Protein AF-A0A7W1P475-F1 (afdb_monomer)

Structure (mmCIF, N/CA/C/O backbone):
data_AF-A0A7W1P475-F1
#
_entry.id   AF-A0A7W1P475-F1
#
loop_
_atom_site.group_PDB
_atom_site.id
_atom_site.type_symbol
_atom_site.label_atom_id
_atom_site.label_alt_id
_atom_site.label_comp_id
_atom_site.label_asym_id
_atom_site.label_entity_id
_atom_site.label_seq_id
_atom_site.pdbx_PDB_ins_code
_atom_site.Cartn_x
_atom_site.Cartn_y
_atom_site.Cartn_z
_atom_site.occupancy
_atom_site.B_iso_or_equiv
_atom_site.auth_seq_id
_atom_site.auth_comp_id
_atom_site.auth_asym_id
_atom_site.auth_atom_id
_atom_site.pdbx_PDB_model_num
ATOM 1 N N . MET A 1 1 ? -19.224 25.176 -19.216 1.00 55.81 1 MET A N 1
ATOM 2 C CA . MET A 1 1 ? -19.158 23.793 -18.692 1.00 55.81 1 MET A CA 1
ATOM 3 C C . MET A 1 1 ? -17.748 23.583 -18.148 1.00 55.81 1 MET A C 1
ATOM 5 O O . MET A 1 1 ? -16.810 23.889 -18.871 1.00 55.81 1 MET A O 1
ATOM 9 N N . ASN A 1 2 ? -17.584 23.214 -16.872 1.00 71.56 2 ASN A N 1
ATOM 10 C CA . ASN A 1 2 ? -16.266 23.142 -16.223 1.00 71.56 2 ASN A CA 1
ATOM 11 C C . ASN A 1 2 ? -15.504 21.880 -16.701 1.00 71.56 2 ASN A C 1
ATOM 13 O O . ASN A 1 2 ? -16.034 20.779 -16.531 1.00 71.56 2 ASN A O 1
ATOM 17 N N . PRO A 1 3 ? -14.292 22.003 -17.281 1.00 65.75 3 PRO A N 1
ATOM 18 C CA . PRO A 1 3 ? -13.515 20.865 -17.786 1.00 65.75 3 PRO A CA 1
ATOM 19 C C . PRO A 1 3 ? -13.221 19.794 -16.728 1.00 65.75 3 PRO A C 1
ATOM 21 O O . PRO A 1 3 ? -13.155 18.611 -17.054 1.00 65.75 3 PRO A O 1
ATOM 24 N N . ILE A 1 4 ? -13.084 20.196 -15.459 1.00 65.62 4 ILE A N 1
ATOM 25 C CA . ILE A 1 4 ? -12.811 19.278 -14.346 1.00 65.62 4 ILE A CA 1
ATOM 26 C C . ILE A 1 4 ? -14.041 18.418 -14.031 1.00 65.62 4 ILE A C 1
ATOM 28 O O . ILE A 1 4 ? -13.898 17.224 -13.783 1.00 65.62 4 ILE A O 1
ATOM 32 N N . GLN A 1 5 ? -15.245 18.986 -14.128 1.00 65.38 5 GLN A N 1
ATOM 33 C CA . GLN A 1 5 ? -16.494 18.258 -13.880 1.00 65.38 5 GLN A CA 1
ATOM 34 C C . GLN A 1 5 ? -16.692 17.125 -14.902 1.00 65.38 5 GLN A C 1
ATOM 36 O O . GLN A 1 5 ? -16.970 15.991 -14.540 1.00 65.38 5 GLN A O 1
ATOM 41 N N . HIS A 1 6 ? -16.442 17.405 -16.185 1.00 67.56 6 HIS A N 1
ATOM 42 C CA . HIS A 1 6 ? -16.584 16.413 -17.258 1.00 67.56 6 HIS A CA 1
ATOM 43 C C . HIS A 1 6 ? -15.578 15.247 -17.142 1.00 67.56 6 HIS A C 1
ATOM 45 O O . HIS A 1 6 ? -15.857 14.138 -17.599 1.00 67.56 6 HIS A O 1
ATOM 51 N N . LEU A 1 7 ? -14.404 15.470 -16.540 1.00 60.03 7 LEU A N 1
ATOM 52 C CA . LEU A 1 7 ? -13.440 14.400 -16.250 1.00 60.03 7 LEU A CA 1
ATOM 53 C C . LEU A 1 7 ? -13.871 13.542 -15.052 1.00 60.03 7 LEU A C 1
ATOM 55 O O . LEU A 1 7 ? -13.680 12.328 -15.089 1.00 60.03 7 LEU A O 1
ATOM 59 N N . GLN A 1 8 ? -14.483 14.148 -14.029 1.00 65.94 8 GLN A N 1
ATOM 60 C CA . GLN A 1 8 ? -15.037 13.429 -12.874 1.00 65.94 8 GLN A CA 1
ATOM 61 C C . GLN A 1 8 ? -16.184 12.491 -13.274 1.00 65.94 8 GLN A C 1
ATOM 63 O O . GLN A 1 8 ? -16.290 11.403 -12.721 1.00 65.94 8 GLN A O 1
ATOM 68 N N . ASP A 1 9 ? -16.984 12.869 -14.274 1.00 69.56 9 ASP A N 1
ATOM 69 C CA . ASP A 1 9 ? -18.103 12.050 -14.756 1.00 69.56 9 ASP A CA 1
ATOM 70 C C . ASP A 1 9 ? -17.660 10.819 -15.570 1.00 69.56 9 ASP A C 1
ATOM 72 O O . ASP A 1 9 ? -18.391 9.832 -15.657 1.00 69.56 9 ASP A O 1
ATOM 76 N N . LYS A 1 10 ? -16.473 10.858 -16.196 1.00 74.38 10 LYS A N 1
ATOM 77 C CA . LYS A 1 10 ? -15.983 9.780 -17.081 1.00 74.38 10 LYS A CA 1
ATOM 78 C C . LYS A 1 10 ? -14.992 8.824 -16.427 1.00 74.38 10 LYS A C 1
ATOM 80 O O . LYS A 1 10 ? -14.777 7.737 -16.965 1.00 74.38 10 LYS A O 1
ATOM 85 N N . LEU A 1 11 ? -14.364 9.217 -15.320 1.00 73.38 11 LEU A N 1
ATOM 86 C CA . LEU A 1 11 ? -13.360 8.407 -14.635 1.00 73.38 11 LEU A CA 1
ATOM 87 C C . LEU A 1 11 ? -13.919 7.832 -13.328 1.00 73.38 11 LEU A C 1
ATOM 89 O O . LEU A 1 11 ? -14.642 8.520 -12.609 1.00 73.38 11 LEU A O 1
ATOM 93 N N . PRO A 1 12 ? -13.587 6.574 -12.991 1.00 75.31 12 PRO A N 1
ATOM 94 C CA . PRO A 1 12 ? -14.045 5.970 -11.749 1.00 75.31 12 PRO A CA 1
ATOM 95 C C . PRO A 1 12 ? -13.473 6.716 -10.538 1.00 75.31 12 PRO A C 1
ATOM 97 O O . PRO A 1 12 ? -12.334 7.187 -10.559 1.00 75.31 12 PRO A O 1
ATOM 100 N N . ALA A 1 13 ? -14.240 6.780 -9.446 1.00 80.75 13 ALA A N 1
ATOM 101 C CA . ALA A 1 13 ? -13.778 7.426 -8.222 1.00 80.75 13 ALA A CA 1
ATOM 102 C C . ALA A 1 13 ? -12.471 6.785 -7.722 1.00 80.75 13 ALA A C 1
ATOM 104 O O . ALA A 1 13 ? -12.356 5.556 -7.642 1.00 80.75 13 ALA A O 1
ATOM 105 N N . THR A 1 14 ? -11.511 7.631 -7.336 1.00 80.75 14 THR A N 1
ATOM 106 C CA . THR A 1 14 ? -10.139 7.275 -6.933 1.00 80.75 14 THR A CA 1
ATOM 107 C C . THR A 1 14 ? -10.069 6.074 -5.991 1.00 80.75 14 THR A C 1
ATOM 109 O O . THR A 1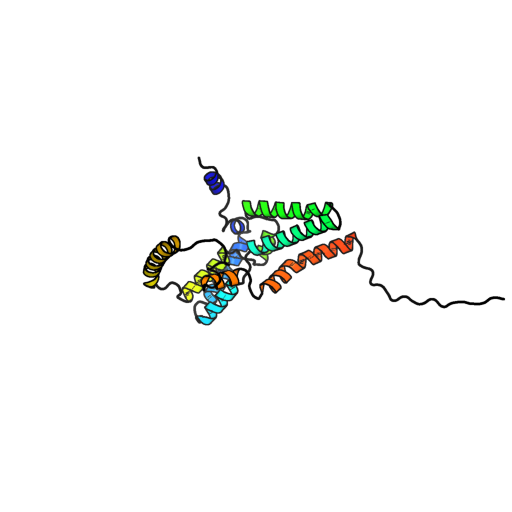 14 ? -9.238 5.193 -6.163 1.00 80.75 14 THR A O 1
ATOM 112 N N . ASN A 1 15 ? -10.964 6.004 -5.010 1.00 84.56 15 ASN A N 1
ATOM 113 C CA . ASN A 1 15 ? -10.971 4.965 -3.981 1.00 84.56 15 ASN A CA 1
ATOM 114 C C . ASN A 1 15 ? -11.716 3.673 -4.374 1.00 84.56 15 ASN A C 1
ATOM 116 O O . ASN A 1 15 ? -11.740 2.740 -3.579 1.00 84.56 15 ASN A O 1
ATOM 120 N N . THR A 1 16 ? -12.335 3.605 -5.558 1.00 86.38 16 THR A N 1
ATOM 121 C CA . THR A 1 16 ? -13.111 2.432 -6.019 1.00 86.38 16 THR A CA 1
ATOM 122 C C . THR A 1 16 ? -12.640 1.864 -7.357 1.00 86.38 16 THR A C 1
ATOM 124 O O . THR A 1 16 ? -12.952 0.717 -7.672 1.00 86.38 16 THR A O 1
ATOM 127 N N . ARG A 1 17 ? -11.847 2.616 -8.131 1.00 87.19 17 ARG A N 1
ATOM 128 C CA . ARG A 1 17 ? -11.350 2.233 -9.466 1.00 87.19 17 ARG A CA 1
ATOM 129 C C . ARG A 1 17 ? -10.711 0.837 -9.535 1.00 87.19 17 ARG A C 1
ATOM 131 O O . ARG A 1 17 ? -10.980 0.083 -10.468 1.00 87.19 17 ARG A O 1
ATOM 138 N N . VAL A 1 18 ? -9.931 0.456 -8.519 1.00 88.62 18 VAL A N 1
ATOM 139 C CA . VAL A 1 18 ? -9.268 -0.858 -8.451 1.00 88.62 18 VAL A CA 1
ATOM 140 C C . VAL A 1 18 ? -10.284 -1.975 -8.253 1.00 88.62 18 VAL A C 1
ATOM 142 O O . VAL A 1 18 ? -10.176 -3.041 -8.856 1.00 88.62 18 VAL A O 1
ATOM 145 N N . GLU A 1 19 ? -11.290 -1.743 -7.418 1.00 89.00 19 GLU A N 1
ATOM 146 C CA . GLU A 1 19 ? -12.328 -2.724 -7.116 1.00 89.00 19 GLU A CA 1
ATOM 147 C C . GLU A 1 19 ? -13.254 -2.912 -8.319 1.00 89.00 19 GLU A C 1
ATOM 149 O O . GLU A 1 19 ? -13.567 -4.047 -8.675 1.00 89.00 19 GLU A O 1
ATOM 154 N N . GLN A 1 20 ? -13.622 -1.818 -8.993 1.00 86.62 20 GLN A N 1
ATOM 155 C CA . GLN A 1 20 ? -14.405 -1.844 -10.233 1.00 86.62 20 GLN A CA 1
ATOM 156 C C . GLN A 1 20 ? -13.663 -2.570 -11.366 1.00 86.62 20 GLN A C 1
ATOM 158 O O . GLN A 1 20 ? -14.289 -3.264 -12.165 1.00 86.62 20 GLN A O 1
ATOM 163 N N . SER A 1 21 ? -12.331 -2.471 -11.385 1.00 83.38 21 SER A N 1
ATOM 164 C CA . SER A 1 21 ? -11.453 -3.141 -12.353 1.00 83.38 21 SER A CA 1
ATOM 165 C C . SER A 1 21 ? -10.980 -4.536 -11.909 1.00 83.38 21 SER A C 1
ATOM 167 O O . SER A 1 21 ? -10.203 -5.186 -12.613 1.00 83.38 21 SER A O 1
ATOM 169 N N . SER A 1 22 ? -11.427 -5.019 -10.745 1.00 86.50 22 SER A N 1
ATOM 170 C CA . SER A 1 22 ? -11.087 -6.341 -10.205 1.00 86.50 22 SER A CA 1
ATOM 171 C C . SER A 1 22 ? -12.197 -7.364 -10.485 1.00 86.50 22 SER A C 1
ATOM 173 O O . SER A 1 22 ? -13.381 -7.027 -10.443 1.00 86.50 22 SER A O 1
ATOM 175 N N . PRO A 1 23 ? -11.867 -8.652 -10.713 1.00 88.31 23 PRO A N 1
ATOM 176 C CA . PRO A 1 23 ? -12.886 -9.688 -10.870 1.00 88.31 23 PRO A CA 1
ATOM 177 C C . PRO A 1 23 ? -13.787 -9.786 -9.630 1.00 88.31 23 PRO A C 1
ATOM 179 O O . PRO A 1 23 ? -13.274 -9.919 -8.518 1.00 88.31 23 PRO A O 1
ATOM 182 N N . ARG A 1 24 ? -15.116 -9.823 -9.821 1.00 90.94 24 ARG A N 1
ATOM 183 C CA . ARG A 1 24 ? -16.109 -9.860 -8.722 1.00 90.94 24 ARG A CA 1
ATOM 184 C C . ARG A 1 24 ? -15.789 -10.911 -7.658 1.00 90.94 24 ARG A C 1
ATOM 186 O O . ARG A 1 24 ? -15.706 -10.575 -6.487 1.00 90.94 24 ARG A O 1
ATOM 193 N N . ARG A 1 25 ? -15.449 -12.136 -8.079 1.00 93.00 25 ARG A N 1
ATOM 194 C CA . ARG A 1 25 ? -15.061 -13.239 -7.178 1.00 93.00 25 ARG A CA 1
ATOM 195 C C . ARG A 1 25 ? -13.931 -12.891 -6.199 1.00 93.00 25 ARG A C 1
ATOM 197 O O . ARG A 1 25 ? -13.909 -13.411 -5.093 1.00 93.00 25 ARG A O 1
ATOM 204 N N . VAL A 1 26 ? -12.981 -12.045 -6.609 1.00 92.56 26 VAL A N 1
ATOM 205 C CA . VAL A 1 26 ? -11.862 -11.618 -5.757 1.00 92.56 26 VAL A CA 1
ATOM 206 C C . VAL A 1 26 ? -12.350 -10.586 -4.746 1.00 92.56 26 VAL A C 1
ATOM 208 O O . VAL A 1 26 ? -12.069 -10.726 -3.561 1.00 92.56 26 VAL A O 1
ATOM 211 N N . ASN A 1 27 ? -13.139 -9.605 -5.192 1.00 93.31 27 ASN A N 1
ATOM 212 C CA . ASN A 1 27 ? -13.752 -8.617 -4.301 1.00 93.31 27 ASN A CA 1
ATOM 213 C C . ASN A 1 27 ? -14.666 -9.289 -3.264 1.00 93.31 27 ASN A C 1
ATOM 215 O O . ASN A 1 27 ? -14.638 -8.935 -2.091 1.00 93.31 27 ASN A O 1
ATOM 219 N N . ASP A 1 28 ? -15.444 -10.288 -3.680 1.00 94.94 28 ASP A N 1
ATOM 220 C CA . ASP A 1 28 ? -16.346 -11.032 -2.801 1.00 94.94 28 ASP A CA 1
ATOM 221 C C . ASP A 1 28 ? -15.571 -11.880 -1.786 1.00 94.94 28 ASP A C 1
ATOM 223 O O . ASP A 1 28 ? -15.928 -11.913 -0.610 1.00 94.94 28 ASP A O 1
ATOM 227 N N . ALA A 1 29 ? -14.472 -12.512 -2.210 1.00 94.81 29 ALA A N 1
ATOM 228 C CA . ALA A 1 29 ? -13.594 -13.257 -1.313 1.00 94.81 29 ALA A CA 1
ATOM 229 C C . ALA A 1 29 ? -12.946 -12.349 -0.254 1.00 94.81 29 ALA A C 1
ATOM 231 O O . ALA A 1 29 ? -12.925 -12.714 0.923 1.00 94.81 29 ALA A O 1
ATOM 232 N N . ILE A 1 30 ? -12.463 -11.167 -0.656 1.00 95.12 30 ILE A N 1
ATOM 233 C CA . ILE A 1 30 ? -11.888 -10.168 0.256 1.00 95.12 30 ILE A CA 1
ATOM 234 C C . ILE A 1 30 ? -12.954 -9.664 1.228 1.00 95.12 30 ILE A C 1
ATOM 236 O O . ILE A 1 30 ? -12.726 -9.677 2.435 1.00 95.12 30 ILE A O 1
ATOM 240 N N . ARG A 1 31 ? -14.145 -9.308 0.733 1.00 95.75 31 ARG A N 1
ATOM 241 C CA . ARG A 1 31 ? -15.262 -8.863 1.576 1.00 95.75 31 ARG A CA 1
ATOM 242 C C . ARG A 1 31 ? -15.647 -9.922 2.610 1.00 95.75 31 ARG A C 1
ATOM 244 O O . ARG A 1 31 ? -15.713 -9.618 3.796 1.00 95.75 31 ARG A O 1
ATOM 251 N N . ALA A 1 32 ? -15.803 -11.176 2.191 1.00 96.69 32 ALA A N 1
ATOM 252 C CA . ALA A 1 32 ? -16.124 -12.274 3.098 1.00 96.69 32 ALA A CA 1
ATOM 253 C C . ALA A 1 32 ? -15.008 -12.536 4.128 1.00 96.69 32 ALA A C 1
ATOM 255 O O . ALA A 1 32 ? -15.290 -12.913 5.265 1.00 96.69 32 ALA A O 1
ATOM 256 N N . ALA A 1 33 ? -13.737 -12.350 3.756 1.00 95.94 33 ALA A N 1
ATOM 257 C CA . ALA A 1 33 ? -12.618 -12.444 4.692 1.00 95.94 33 ALA A CA 1
ATOM 258 C C . ALA A 1 33 ? -12.649 -11.312 5.729 1.00 95.94 33 ALA A C 1
ATOM 260 O O . ALA A 1 33 ? -12.506 -11.590 6.920 1.00 95.94 33 ALA A O 1
ATOM 261 N N . THR A 1 34 ? -12.914 -10.078 5.297 1.00 95.69 34 THR A N 1
ATOM 262 C CA . THR A 1 34 ? -13.085 -8.921 6.182 1.00 95.69 34 THR A CA 1
ATOM 263 C C . THR A 1 34 ? -14.236 -9.140 7.165 1.00 95.69 34 THR A C 1
ATOM 265 O O . THR A 1 34 ? -14.050 -8.975 8.366 1.00 95.69 34 THR A O 1
ATOM 268 N N . GLU A 1 35 ? -15.402 -9.591 6.697 1.00 97.06 35 GLU A N 1
ATOM 269 C CA . GLU A 1 35 ? -16.553 -9.874 7.567 1.00 97.06 35 GLU A CA 1
ATOM 270 C C . GLU A 1 35 ? -16.245 -10.955 8.611 1.00 97.06 35 GLU A C 1
ATOM 272 O O . GLU A 1 35 ? -16.599 -10.808 9.781 1.00 97.06 35 GLU A O 1
ATOM 277 N N . ARG A 1 36 ? -15.551 -12.033 8.217 1.00 96.88 36 ARG A N 1
ATOM 278 C CA . ARG A 1 36 ? -15.101 -13.071 9.160 1.00 96.88 36 ARG A CA 1
ATOM 279 C C . ARG A 1 36 ? -14.113 -12.526 10.188 1.00 96.88 36 ARG A C 1
ATOM 281 O O . ARG A 1 36 ? -14.193 -12.926 11.346 1.00 96.88 36 ARG A O 1
ATOM 288 N N . SER A 1 37 ? -13.207 -11.639 9.772 1.00 95.12 37 SER A N 1
ATOM 289 C CA . SER A 1 37 ? -12.277 -10.964 10.679 1.00 95.12 37 SER A CA 1
ATOM 290 C C . SER A 1 37 ? -13.048 -10.146 11.712 1.00 95.12 37 SER A C 1
ATOM 292 O O . SER A 1 37 ? -12.924 -10.408 12.900 1.00 95.12 37 SER A O 1
ATOM 294 N N . VAL A 1 38 ? -13.947 -9.255 11.282 1.00 97.19 38 VAL A N 1
ATOM 295 C CA . VAL A 1 38 ? -14.746 -8.417 12.195 1.00 97.19 38 VAL A CA 1
ATOM 296 C C . VAL A 1 38 ? -15.553 -9.264 13.184 1.00 97.19 38 VAL A C 1
ATOM 298 O O . VAL A 1 38 ? -15.523 -8.989 14.379 1.00 97.19 38 VAL A O 1
ATOM 301 N N . ARG A 1 39 ? -16.215 -10.336 12.722 1.00 96.69 39 ARG A N 1
ATOM 302 C CA . ARG A 1 39 ? -16.979 -11.238 13.607 1.00 96.69 39 ARG A CA 1
ATOM 303 C C . ARG A 1 39 ? -16.112 -11.913 14.667 1.00 96.69 39 ARG A C 1
ATOM 305 O O . ARG A 1 39 ? -16.584 -12.116 15.777 1.00 96.69 39 ARG A O 1
ATOM 312 N N . ARG A 1 40 ? -14.856 -12.246 14.351 1.00 96.12 40 ARG A N 1
ATOM 313 C CA . ARG A 1 40 ? -13.915 -12.833 15.320 1.00 96.12 40 ARG A CA 1
ATOM 314 C C . ARG A 1 40 ? -13.628 -11.889 16.489 1.00 96.12 40 ARG A C 1
ATOM 316 O O . ARG A 1 40 ? -13.378 -12.368 17.586 1.00 96.12 40 ARG A O 1
ATOM 323 N N . TYR A 1 41 ? -13.667 -10.580 16.257 1.00 96.94 41 TYR A N 1
ATOM 324 C CA . TYR A 1 41 ? -13.377 -9.565 17.269 1.00 96.94 41 TYR A CA 1
ATOM 325 C C . TYR A 1 41 ? -14.628 -9.017 17.972 1.00 96.94 41 TYR A C 1
ATOM 327 O O . TYR A 1 41 ? -14.505 -8.071 18.742 1.00 96.94 41 TYR A O 1
ATOM 335 N N . ALA A 1 42 ? -15.817 -9.585 17.730 1.00 94.31 42 ALA A N 1
ATOM 336 C CA . ALA A 1 42 ? -17.067 -9.098 18.323 1.00 94.31 42 ALA A CA 1
ATOM 337 C C . ALA A 1 42 ? -17.055 -9.140 19.862 1.00 94.31 42 ALA A C 1
ATOM 339 O O . ALA A 1 42 ? -17.485 -8.178 20.491 1.00 94.31 42 ALA A O 1
ATOM 340 N N . ASP A 1 43 ? -16.500 -10.210 20.438 1.00 93.69 43 ASP A N 1
ATOM 341 C CA . ASP A 1 43 ? -16.394 -10.421 21.890 1.00 93.69 43 ASP A CA 1
ATOM 342 C C . ASP A 1 43 ? -14.952 -10.247 22.408 1.00 93.69 43 ASP A C 1
ATOM 344 O O . ASP A 1 43 ? -14.623 -10.658 23.521 1.00 93.69 43 ASP A O 1
ATOM 348 N N . ALA A 1 44 ? -14.060 -9.680 21.587 1.00 95.19 44 ALA A N 1
ATOM 349 C CA . ALA A 1 44 ? -12.660 -9.492 21.952 1.00 95.19 44 ALA A CA 1
ATOM 350 C C . ALA A 1 44 ? -12.467 -8.301 22.900 1.00 95.19 44 ALA A C 1
ATOM 352 O O . ALA A 1 44 ? -13.205 -7.313 22.867 1.00 95.19 44 ALA A O 1
ATOM 353 N N . SER A 1 45 ? -11.419 -8.368 23.720 1.00 96.75 45 SER A N 1
ATOM 354 C CA . SER A 1 45 ? -11.017 -7.252 24.582 1.00 96.75 45 SER A CA 1
ATOM 355 C C . SER A 1 45 ? -10.602 -6.016 23.769 1.00 96.75 45 SER A C 1
ATOM 357 O O . SER A 1 45 ? -10.180 -6.105 22.608 1.00 96.75 45 SER A O 1
ATOM 359 N N . LYS A 1 46 ? -10.661 -4.830 24.390 1.00 95.81 46 LYS A N 1
ATOM 360 C CA . LYS A 1 46 ? -10.241 -3.575 23.742 1.00 95.81 46 LYS A CA 1
ATOM 361 C C . LYS A 1 46 ? -8.769 -3.618 23.331 1.00 95.81 46 LYS A C 1
ATOM 363 O O . LYS A 1 46 ? -8.403 -3.047 22.303 1.00 95.81 46 LYS A O 1
ATOM 368 N N . GLU A 1 47 ? -7.933 -4.306 24.098 1.00 96.56 47 GLU A N 1
ATOM 369 C CA . GLU A 1 47 ? -6.505 -4.488 23.850 1.00 96.56 47 GLU A CA 1
ATOM 370 C C . GLU A 1 47 ? -6.257 -5.365 22.614 1.00 96.56 47 GLU A C 1
ATOM 372 O O . GLU A 1 47 ? -5.402 -5.052 21.783 1.00 96.56 47 GLU A O 1
ATOM 377 N N . GLU A 1 48 ? -7.025 -6.445 22.443 1.00 96.50 48 GLU A N 1
ATOM 378 C CA . GLU A 1 48 ? -6.966 -7.296 21.246 1.00 96.50 48 GLU A CA 1
ATOM 379 C C . GLU A 1 48 ? -7.430 -6.550 19.996 1.00 96.50 48 GLU A C 1
ATOM 381 O O . GLU A 1 48 ? -6.761 -6.611 18.961 1.00 96.50 48 GLU A O 1
ATOM 386 N N . ILE A 1 49 ? -8.528 -5.796 20.102 1.00 97.06 49 ILE A N 1
ATOM 387 C CA . ILE A 1 49 ? -9.026 -4.963 19.004 1.00 97.06 49 ILE A CA 1
ATOM 388 C C . ILE A 1 49 ? -7.993 -3.889 18.637 1.00 97.06 49 ILE A C 1
ATOM 390 O O . ILE A 1 49 ? -7.724 -3.664 17.459 1.00 97.06 49 ILE A O 1
ATOM 394 N N . THR A 1 50 ? -7.368 -3.258 19.633 1.00 96.19 50 THR A N 1
ATOM 395 C CA . THR A 1 50 ? -6.318 -2.250 19.418 1.00 96.19 50 THR A CA 1
ATOM 396 C C . THR A 1 50 ? -5.124 -2.836 18.678 1.00 96.19 50 THR A C 1
ATOM 398 O O . THR A 1 50 ? -4.685 -2.266 17.686 1.00 96.19 50 THR A O 1
ATOM 401 N N . ARG A 1 51 ? -4.658 -4.020 19.083 1.00 96.12 51 ARG A N 1
ATOM 402 C CA . ARG A 1 51 ? -3.568 -4.720 18.395 1.00 96.12 51 ARG A CA 1
ATOM 403 C C . ARG A 1 51 ? -3.907 -5.015 16.937 1.00 96.12 51 ARG A C 1
ATOM 405 O O . ARG A 1 51 ? -3.077 -4.793 16.064 1.00 96.12 51 ARG A O 1
ATOM 412 N N . ARG A 1 52 ? -5.135 -5.462 16.657 1.00 96.25 52 ARG A N 1
ATOM 413 C CA . ARG A 1 52 ? -5.583 -5.697 15.280 1.00 96.25 52 ARG A CA 1
ATOM 414 C C . ARG A 1 52 ? -5.642 -4.403 14.469 1.00 96.25 52 ARG A C 1
ATOM 416 O O . ARG A 1 52 ? -5.245 -4.391 13.310 1.00 96.25 52 ARG A O 1
ATOM 423 N N . ILE A 1 53 ? -6.117 -3.312 15.063 1.00 95.69 53 ILE A N 1
ATOM 424 C CA . ILE A 1 53 ? -6.102 -1.985 14.434 1.00 95.69 53 ILE A CA 1
ATOM 425 C C . ILE A 1 53 ? -4.660 -1.567 14.098 1.00 95.69 53 ILE A C 1
ATOM 427 O O . ILE A 1 53 ? -4.419 -1.097 12.989 1.00 95.69 53 ILE A O 1
ATOM 431 N N . ASP A 1 54 ? -3.709 -1.806 15.002 1.00 94.19 54 ASP A N 1
ATOM 432 C CA . ASP A 1 54 ? -2.288 -1.518 14.783 1.00 94.19 54 ASP A CA 1
ATOM 433 C C . ASP A 1 54 ? -1.647 -2.415 13.712 1.00 94.19 54 ASP A C 1
ATOM 435 O O . ASP A 1 54 ? -0.685 -2.003 13.064 1.00 94.19 54 ASP A O 1
ATOM 439 N N . GLU A 1 55 ? -2.132 -3.646 13.529 1.00 93.56 55 GLU A N 1
ATOM 440 C CA . GLU A 1 55 ? -1.746 -4.505 12.403 1.00 93.56 55 GLU A CA 1
ATOM 441 C C . GLU A 1 55 ? -2.286 -3.954 11.081 1.00 93.56 55 GLU A C 1
ATOM 443 O O . GLU A 1 55 ? -1.545 -3.879 10.103 1.00 93.56 55 GLU A O 1
ATOM 448 N N . LEU A 1 56 ? -3.558 -3.535 11.056 1.00 94.31 56 LEU A N 1
ATOM 449 C CA . LEU A 1 56 ? -4.194 -2.930 9.881 1.00 94.31 56 LEU A CA 1
ATOM 450 C C . LEU A 1 56 ? -3.507 -1.626 9.466 1.00 94.31 56 LEU A C 1
ATOM 452 O O . LEU A 1 56 ? -3.420 -1.341 8.277 1.00 94.31 56 LEU A O 1
ATOM 456 N N . ASP A 1 57 ? -2.988 -0.856 10.424 1.00 91.00 57 ASP A N 1
ATOM 457 C CA . ASP A 1 57 ? -2.221 0.367 10.157 1.00 91.00 57 ASP A CA 1
ATOM 458 C C . ASP A 1 57 ? -0.888 0.132 9.443 1.00 91.00 57 ASP A C 1
ATOM 460 O O . ASP A 1 57 ? -0.368 1.034 8.788 1.00 91.00 57 ASP A O 1
ATOM 464 N N . ARG A 1 58 ? -0.348 -1.082 9.553 1.00 87.62 58 ARG A N 1
ATOM 465 C CA . ARG A 1 58 ? 0.897 -1.510 8.897 1.00 87.62 58 ARG A CA 1
ATOM 466 C C . ARG A 1 58 ? 0.625 -2.327 7.643 1.00 87.62 58 ARG A C 1
ATOM 468 O O . ARG A 1 58 ? 1.553 -2.763 6.962 1.00 87.62 58 ARG A O 1
ATOM 475 N N . GLU A 1 59 ? -0.641 -2.601 7.349 1.00 90.50 59 GLU A N 1
ATOM 476 C CA . GLU A 1 59 ? -1.000 -3.355 6.166 1.00 90.50 59 GLU A CA 1
ATOM 477 C C . GLU A 1 59 ? -0.805 -2.492 4.923 1.00 90.50 59 GLU A C 1
ATOM 479 O O . GLU A 1 59 ? -1.285 -1.363 4.827 1.00 90.50 59 GLU A O 1
ATOM 484 N N . TRP A 1 60 ? -0.089 -3.038 3.947 1.00 90.56 60 TRP A N 1
ATOM 485 C CA . TRP A 1 60 ? 0.139 -2.348 2.690 1.00 90.56 60 TRP A CA 1
ATOM 486 C C . TRP A 1 60 ? -1.076 -2.475 1.787 1.00 90.56 60 TRP A C 1
ATOM 488 O O . TRP A 1 60 ? -1.493 -3.576 1.418 1.00 90.56 60 TRP A O 1
ATOM 498 N N . ASP A 1 61 ? -1.602 -1.328 1.379 1.00 93.06 61 ASP A N 1
ATOM 499 C CA . ASP A 1 61 ? -2.647 -1.276 0.378 1.00 93.06 61 ASP A CA 1
ATOM 500 C C . ASP A 1 61 ? -2.090 -1.469 -1.045 1.00 93.06 61 ASP A C 1
ATOM 502 O O . ASP A 1 61 ? -0.885 -1.382 -1.323 1.00 93.06 61 ASP A O 1
ATOM 506 N N . ILE A 1 62 ? -3.004 -1.762 -1.968 1.00 90.50 62 ILE A N 1
ATOM 507 C CA . ILE A 1 62 ? -2.695 -2.014 -3.375 1.00 90.50 62 ILE A CA 1
ATOM 508 C C . ILE A 1 62 ? -1.992 -0.840 -4.067 1.00 90.50 62 ILE A C 1
ATOM 510 O O . ILE A 1 62 ? -1.115 -1.084 -4.891 1.00 90.50 62 ILE A O 1
ATOM 514 N N . GLU A 1 63 ? -2.338 0.408 -3.746 1.00 90.50 63 GLU A N 1
ATOM 515 C CA . GLU A 1 63 ? -1.772 1.590 -4.403 1.00 90.50 63 GLU A CA 1
ATOM 516 C C . GLU A 1 63 ? -0.322 1.768 -3.959 1.00 90.50 63 GLU A C 1
ATOM 518 O O . GLU A 1 63 ? 0.582 1.789 -4.795 1.00 90.50 63 GLU A O 1
ATOM 523 N N . ARG A 1 64 ? -0.078 1.727 -2.642 1.00 89.00 64 ARG A N 1
ATOM 524 C CA . ARG A 1 64 ? 1.277 1.768 -2.071 1.00 89.00 64 ARG A CA 1
ATOM 525 C C . ARG A 1 64 ? 2.163 0.651 -2.620 1.00 89.00 64 ARG A C 1
ATOM 527 O O . ARG A 1 64 ? 3.320 0.880 -2.975 1.00 89.00 64 ARG A O 1
ATOM 534 N N . THR A 1 65 ? 1.614 -0.560 -2.722 1.00 89.25 65 THR A N 1
ATOM 535 C CA . THR A 1 65 ? 2.321 -1.711 -3.296 1.00 89.25 65 THR A CA 1
ATOM 536 C C . THR A 1 65 ? 2.717 -1.438 -4.748 1.00 89.25 65 THR A C 1
ATOM 538 O O . THR A 1 65 ? 3.868 -1.656 -5.122 1.00 89.25 65 THR A O 1
ATOM 541 N N . LEU A 1 66 ? 1.800 -0.948 -5.583 1.00 89.69 66 LEU A N 1
ATOM 542 C CA . LEU A 1 66 ? 2.071 -0.692 -6.999 1.00 89.69 66 LEU A CA 1
ATOM 543 C C . LEU A 1 66 ? 3.079 0.434 -7.210 1.00 89.69 66 LEU A C 1
ATOM 545 O O . LEU A 1 66 ? 4.026 0.256 -7.975 1.00 89.69 66 LEU A O 1
ATOM 549 N N . GLU A 1 67 ? 2.904 1.559 -6.520 1.00 90.38 67 GLU A N 1
ATOM 550 C CA . GLU A 1 67 ? 3.764 2.736 -6.649 1.00 90.38 67 GLU A CA 1
ATOM 551 C C . GLU A 1 67 ? 5.207 2.427 -6.248 1.00 90.38 67 GLU A C 1
ATOM 553 O O . GLU A 1 67 ? 6.131 2.758 -6.990 1.00 90.38 67 GLU A O 1
ATOM 558 N N . MET A 1 68 ? 5.413 1.709 -5.139 1.00 88.62 68 MET A N 1
ATOM 559 C CA . MET A 1 68 ? 6.755 1.340 -4.678 1.00 88.62 68 MET A CA 1
ATOM 560 C C . MET A 1 68 ? 7.478 0.415 -5.670 1.00 88.62 68 MET A C 1
ATOM 562 O O . MET A 1 68 ? 8.663 0.606 -5.969 1.00 88.62 68 MET A O 1
ATOM 566 N N . ASN A 1 69 ? 6.771 -0.578 -6.223 1.00 85.75 69 ASN A N 1
ATOM 567 C CA . ASN A 1 69 ? 7.342 -1.480 -7.230 1.00 85.75 69 ASN A CA 1
ATOM 568 C C . ASN A 1 69 ? 7.642 -0.747 -8.540 1.00 85.75 69 ASN A C 1
ATOM 570 O O . ASN A 1 69 ? 8.709 -0.935 -9.127 1.00 85.75 69 ASN A O 1
ATOM 574 N N . ALA A 1 70 ? 6.714 0.098 -8.990 1.00 89.44 70 ALA A N 1
ATOM 575 C CA . ALA A 1 70 ? 6.881 0.890 -10.196 1.00 89.44 70 ALA A CA 1
ATOM 576 C C . ALA A 1 70 ? 8.065 1.857 -10.063 1.00 89.44 70 ALA A C 1
ATOM 578 O O . ALA A 1 70 ? 8.917 1.894 -10.949 1.00 89.44 70 ALA A O 1
ATOM 579 N N . ALA A 1 71 ? 8.171 2.573 -8.940 1.00 91.81 71 ALA A N 1
ATOM 580 C CA . ALA A 1 71 ? 9.288 3.467 -8.652 1.00 91.81 71 ALA A CA 1
ATOM 581 C C . ALA A 1 71 ? 10.622 2.712 -8.646 1.00 91.81 71 ALA A C 1
ATOM 583 O O . ALA A 1 71 ? 11.572 3.148 -9.293 1.00 91.81 71 ALA A O 1
ATOM 584 N N . THR A 1 72 ? 10.685 1.543 -8.000 1.00 90.38 72 THR A N 1
ATOM 585 C CA . THR A 1 72 ? 11.902 0.719 -7.984 1.00 90.38 72 THR A CA 1
ATOM 586 C C . THR A 1 72 ? 12.326 0.325 -9.398 1.00 90.38 72 THR A C 1
ATOM 588 O O . THR A 1 72 ? 13.459 0.588 -9.796 1.00 90.38 72 THR A O 1
ATOM 591 N N . LEU A 1 73 ? 11.413 -0.242 -10.195 1.00 86.88 73 LEU A N 1
ATOM 592 C CA . LEU A 1 73 ? 11.707 -0.660 -11.568 1.00 86.88 73 LEU A CA 1
ATOM 593 C C . LEU A 1 73 ? 12.083 0.520 -12.470 1.00 86.88 73 LEU A C 1
ATOM 595 O O . LEU A 1 73 ? 13.022 0.413 -13.262 1.00 86.88 73 LEU A O 1
ATOM 599 N N . ALA A 1 74 ? 11.380 1.647 -12.349 1.00 91.38 74 ALA A N 1
ATOM 600 C CA . ALA A 1 74 ? 11.655 2.839 -13.135 1.00 91.38 74 ALA A CA 1
ATOM 601 C C . ALA A 1 74 ? 13.027 3.438 -12.794 1.00 91.38 74 ALA A C 1
ATOM 603 O O . ALA A 1 74 ? 13.784 3.763 -13.712 1.00 91.38 74 ALA A O 1
ATOM 604 N N . CYS A 1 75 ? 13.380 3.519 -11.508 1.00 92.62 75 CYS A N 1
ATOM 605 C CA . CYS A 1 75 ? 14.690 3.975 -11.047 1.00 92.62 75 CYS A CA 1
ATOM 606 C C . CYS A 1 75 ? 15.807 3.026 -11.494 1.00 92.62 75 CYS A C 1
ATOM 608 O O . CYS A 1 75 ? 16.811 3.481 -12.039 1.00 92.62 75 CYS A O 1
ATOM 610 N N . THR A 1 76 ? 15.634 1.709 -11.336 1.00 89.81 76 THR A N 1
ATOM 611 C CA . THR A 1 76 ? 16.613 0.722 -11.815 1.00 89.81 76 THR A CA 1
ATOM 612 C C . THR A 1 76 ? 16.799 0.812 -13.329 1.00 89.81 76 THR A C 1
ATOM 614 O O . THR A 1 76 ? 17.934 0.846 -13.800 1.00 89.81 76 THR A O 1
ATOM 617 N N . GLY A 1 77 ? 15.708 0.916 -14.094 1.00 89.56 77 GLY A N 1
ATOM 618 C CA . GLY A 1 77 ? 15.760 1.112 -15.544 1.00 89.56 77 GLY A CA 1
ATOM 619 C C . GLY A 1 77 ? 16.527 2.375 -15.935 1.00 89.56 77 GLY A C 1
ATOM 620 O O . GLY A 1 77 ? 17.354 2.332 -16.845 1.00 89.56 77 GLY A O 1
ATOM 621 N N . ALA A 1 78 ? 16.335 3.472 -15.198 1.00 93.06 78 ALA A N 1
ATOM 622 C CA . ALA A 1 78 ? 17.015 4.736 -15.451 1.00 93.06 78 ALA A CA 1
ATOM 623 C C . ALA A 1 78 ? 18.517 4.636 -15.150 1.00 93.06 78 ALA A C 1
ATOM 625 O O . ALA A 1 78 ? 19.337 5.030 -15.977 1.00 93.06 78 ALA A O 1
ATOM 626 N N . VAL A 1 79 ? 18.892 4.042 -14.012 1.00 93.88 79 VAL A N 1
ATOM 627 C CA . VAL A 1 79 ? 20.300 3.807 -13.661 1.00 93.88 79 VAL A CA 1
ATOM 628 C C . VAL A 1 79 ? 20.978 2.938 -14.719 1.00 93.88 79 VAL A C 1
ATOM 630 O O . VAL A 1 79 ? 22.033 3.314 -15.219 1.00 93.88 79 VAL A O 1
ATOM 633 N N . LEU A 1 80 ? 20.362 1.823 -15.125 1.00 86.38 80 LEU A N 1
ATOM 634 C CA . LEU A 1 80 ? 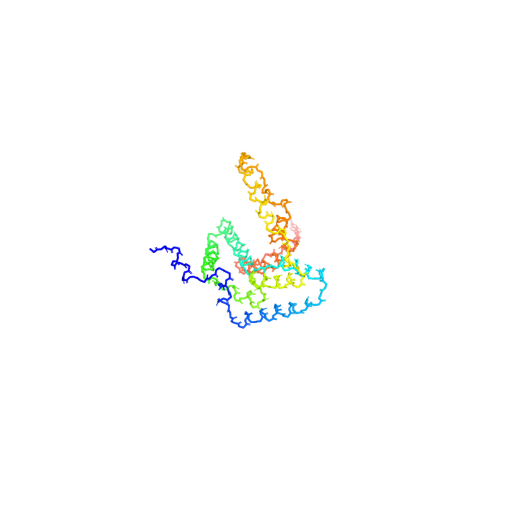20.905 0.943 -16.168 1.00 86.38 80 LEU A CA 1
ATOM 635 C C . LEU A 1 80 ? 20.984 1.629 -17.539 1.00 86.38 80 LEU A C 1
ATOM 637 O O . LEU A 1 80 ? 21.898 1.347 -18.318 1.00 86.38 80 LEU A O 1
ATOM 641 N N . ALA A 1 81 ? 20.062 2.547 -17.842 1.00 92.62 81 ALA A N 1
ATOM 642 C CA . ALA A 1 81 ? 20.093 3.323 -19.079 1.00 92.62 81 ALA A CA 1
ATOM 643 C C . ALA A 1 81 ? 21.316 4.241 -19.154 1.00 92.62 81 ALA A C 1
ATOM 645 O O . ALA A 1 81 ? 21.886 4.422 -20.233 1.00 92.62 81 ALA A O 1
ATOM 646 N N . LEU A 1 82 ? 21.708 4.797 -18.006 1.00 94.62 82 LEU A N 1
ATOM 647 C CA . LEU A 1 82 ? 22.845 5.700 -17.866 1.00 94.62 82 LEU A CA 1
ATOM 648 C C . LEU A 1 82 ? 24.181 4.956 -17.752 1.00 94.62 82 LEU A C 1
ATOM 650 O O . LEU A 1 82 ? 25.180 5.449 -18.267 1.00 94.62 82 LEU A O 1
ATOM 654 N N . THR A 1 83 ? 24.213 3.792 -17.096 1.00 90.94 83 THR A N 1
ATOM 655 C CA . THR A 1 83 ? 25.469 3.092 -16.764 1.00 90.94 83 THR A CA 1
ATOM 656 C C . THR A 1 83 ? 25.794 1.905 -17.666 1.00 90.94 83 THR A C 1
ATOM 658 O O . THR A 1 83 ? 26.967 1.577 -17.815 1.00 90.94 83 THR A O 1
ATOM 661 N N . VAL A 1 84 ? 24.791 1.261 -18.278 1.00 92.56 84 VAL A N 1
ATOM 662 C CA . VAL A 1 84 ? 24.981 0.027 -19.062 1.00 92.56 84 VAL A CA 1
ATOM 663 C C . VAL A 1 84 ? 24.612 0.225 -20.529 1.00 92.56 84 VAL A C 1
ATOM 665 O O . VAL A 1 84 ? 25.446 0.034 -21.412 1.00 92.56 84 VAL A O 1
ATOM 668 N N . ASN A 1 85 ? 23.355 0.570 -20.827 1.00 90.44 85 ASN A N 1
ATOM 669 C CA . ASN A 1 85 ? 22.888 0.737 -22.205 1.00 90.44 85 ASN A CA 1
ATOM 670 C C . ASN A 1 85 ? 21.603 1.569 -22.270 1.00 90.44 85 ASN A C 1
ATOM 672 O O . ASN A 1 85 ? 20.611 1.219 -21.638 1.00 90.44 8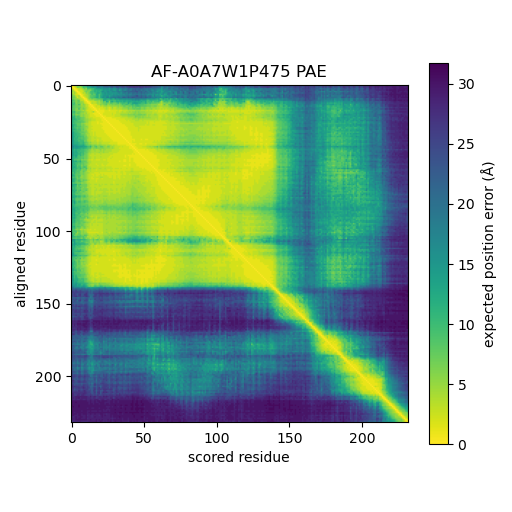5 ASN A O 1
ATOM 676 N N . ARG A 1 86 ? 21.555 2.579 -23.146 1.00 93.56 86 ARG A N 1
ATOM 677 C CA . ARG A 1 86 ? 20.374 3.441 -23.349 1.00 93.56 86 ARG A CA 1
ATOM 678 C C . ARG A 1 86 ? 19.062 2.685 -23.602 1.00 93.56 86 ARG A C 1
ATOM 680 O O . ARG A 1 86 ? 18.001 3.217 -23.298 1.00 93.56 86 ARG A O 1
ATOM 687 N N . ARG A 1 87 ? 19.101 1.446 -24.108 1.00 92.00 87 ARG A N 1
ATOM 688 C CA . ARG A 1 87 ? 17.907 0.598 -24.287 1.00 92.00 87 ARG A CA 1
ATOM 689 C C . ARG A 1 87 ? 17.153 0.320 -22.983 1.00 92.00 87 ARG A C 1
ATOM 691 O O . ARG A 1 87 ? 15.942 0.136 -23.040 1.00 92.00 87 ARG A O 1
ATOM 698 N N . PHE A 1 88 ? 17.813 0.346 -21.824 1.00 88.75 88 PHE A N 1
ATOM 699 C CA . PHE A 1 88 ? 17.144 0.175 -20.529 1.00 88.75 88 PHE A CA 1
ATOM 700 C C . PHE A 1 88 ? 16.174 1.319 -20.190 1.00 88.75 88 PHE A C 1
ATOM 702 O O . PHE A 1 88 ? 15.278 1.117 -19.372 1.00 88.75 88 PHE A O 1
ATOM 709 N N . ALA A 1 89 ? 16.252 2.464 -20.883 1.00 91.56 89 ALA A N 1
ATOM 710 C CA . ALA A 1 89 ? 15.266 3.539 -20.755 1.00 91.56 89 ALA A CA 1
ATOM 711 C C . ALA A 1 89 ? 13.841 3.072 -21.107 1.00 91.56 89 ALA A C 1
ATOM 713 O O . ALA A 1 89 ? 12.871 3.607 -20.571 1.00 91.56 89 ALA A O 1
ATOM 714 N N . TRP A 1 90 ? 13.702 2.033 -21.945 1.00 92.25 90 TRP A N 1
ATOM 715 C CA . TRP A 1 90 ? 12.406 1.419 -22.235 1.00 92.25 90 TRP A CA 1
ATOM 716 C C . TRP A 1 90 ? 11.744 0.807 -21.000 1.00 92.25 90 TRP A C 1
ATOM 718 O O . TRP A 1 90 ? 10.523 0.862 -20.902 1.00 92.25 90 TRP A O 1
ATOM 728 N N . ILE A 1 91 ? 12.511 0.280 -20.036 1.00 88.56 91 ILE A N 1
ATOM 729 C CA . ILE A 1 91 ? 11.946 -0.238 -18.780 1.00 88.56 91 ILE A CA 1
ATOM 730 C C . ILE A 1 91 ? 11.256 0.898 -18.030 1.00 88.56 91 ILE A C 1
ATOM 732 O O . ILE A 1 91 ? 10.082 0.783 -17.682 1.00 88.56 91 ILE A O 1
ATOM 736 N N . SER A 1 92 ? 11.961 2.013 -17.835 1.00 90.31 92 SER A N 1
ATOM 737 C CA . SER A 1 92 ? 11.409 3.184 -17.159 1.00 90.31 92 SER A CA 1
ATOM 738 C C . SER A 1 92 ? 10.190 3.729 -17.896 1.00 90.31 92 SER A C 1
ATOM 740 O O . SER A 1 92 ? 9.177 3.971 -17.253 1.00 90.31 92 SER A O 1
ATOM 742 N N . ALA A 1 93 ? 10.251 3.857 -19.226 1.00 90.56 93 ALA A N 1
ATOM 743 C CA . ALA A 1 93 ? 9.147 4.373 -20.036 1.00 90.56 93 ALA A CA 1
ATOM 744 C C . ALA A 1 93 ? 7.889 3.487 -19.978 1.00 90.56 93 ALA A C 1
ATOM 746 O O . ALA A 1 93 ? 6.777 3.993 -19.842 1.00 90.56 93 ALA A O 1
ATOM 747 N N . VAL A 1 94 ? 8.046 2.161 -20.055 1.00 87.81 94 VAL A N 1
ATOM 748 C CA . VAL A 1 94 ? 6.915 1.221 -20.001 1.00 87.81 94 VAL A CA 1
ATOM 749 C C . VAL A 1 94 ? 6.280 1.210 -18.611 1.00 87.81 94 VAL A C 1
ATOM 751 O O . VAL A 1 94 ? 5.058 1.280 -18.488 1.00 87.81 94 VAL A O 1
ATOM 754 N N . VAL A 1 95 ? 7.095 1.151 -17.554 1.00 88.81 95 VAL A N 1
ATOM 755 C CA . VAL A 1 95 ? 6.599 1.107 -16.171 1.00 88.81 95 VAL A CA 1
ATOM 756 C C . VAL A 1 95 ? 5.870 2.397 -15.801 1.00 88.81 95 VAL A C 1
ATOM 758 O O . VAL A 1 95 ? 4.770 2.334 -15.250 1.00 88.81 95 VAL A O 1
ATOM 761 N N . THR A 1 96 ? 6.426 3.564 -16.139 1.00 90.00 96 THR A N 1
ATOM 762 C CA . THR A 1 96 ? 5.754 4.846 -15.878 1.00 90.00 96 THR A CA 1
ATOM 763 C C . THR A 1 96 ? 4.508 5.022 -16.740 1.00 90.00 96 THR A C 1
ATOM 765 O O . THR A 1 96 ? 3.511 5.541 -16.243 1.00 90.00 96 THR A O 1
ATOM 768 N N . GLY A 1 97 ? 4.502 4.519 -17.980 1.00 87.50 97 GLY A N 1
ATOM 769 C CA . GLY A 1 97 ? 3.309 4.481 -18.830 1.00 87.50 97 GLY A CA 1
ATOM 770 C C . GLY A 1 97 ? 2.160 3.677 -18.210 1.00 87.50 97 GLY A C 1
ATOM 771 O O . GLY A 1 97 ? 1.024 4.152 -18.167 1.00 87.50 97 GLY A O 1
ATOM 772 N N . PHE A 1 98 ? 2.444 2.494 -17.652 1.00 84.56 98 PHE A N 1
ATOM 773 C CA . PHE A 1 98 ? 1.433 1.716 -16.927 1.00 84.56 98 PHE A CA 1
ATOM 774 C C . PHE A 1 98 ? 0.965 2.401 -15.644 1.00 84.56 98 PHE A C 1
ATOM 776 O O . PHE A 1 98 ? -0.226 2.350 -15.344 1.00 84.56 98 PHE A O 1
ATOM 783 N N . LEU A 1 99 ? 1.867 3.049 -14.902 1.00 87.31 99 LEU A N 1
ATOM 784 C CA . LEU A 1 99 ? 1.497 3.791 -13.696 1.00 87.31 99 LEU A CA 1
ATOM 785 C C . LEU A 1 99 ? 0.593 4.986 -14.033 1.00 87.31 99 LEU A C 1
ATOM 787 O O . LEU A 1 99 ? -0.398 5.224 -13.348 1.00 87.31 99 LEU A O 1
ATOM 791 N N . PHE A 1 100 ? 0.881 5.685 -15.132 1.00 84.19 100 PHE A N 1
ATOM 792 C CA . PHE A 1 100 ? 0.037 6.759 -15.646 1.00 84.19 100 PHE A CA 1
ATOM 793 C C . PHE A 1 100 ? -1.363 6.248 -16.014 1.00 84.19 100 PHE A C 1
ATOM 795 O O . PHE A 1 100 ? -2.365 6.807 -15.571 1.00 84.19 100 PHE A O 1
ATOM 802 N N . GLN A 1 101 ? -1.450 5.144 -16.761 1.00 81.19 101 GLN A N 1
ATOM 803 C CA . GLN A 1 101 ? -2.734 4.521 -17.089 1.00 81.19 101 GLN A CA 1
ATOM 804 C C . GLN A 1 101 ? -3.502 4.091 -15.827 1.00 81.19 101 GLN A C 1
ATOM 806 O O . GLN A 1 101 ? -4.709 4.316 -15.721 1.00 81.19 101 GLN A O 1
ATOM 811 N N . HIS A 1 102 ? -2.802 3.498 -14.857 1.00 84.50 102 HIS A N 1
ATOM 812 C CA . HIS A 1 102 ? -3.368 3.070 -13.580 1.00 84.50 102 HIS A CA 1
ATOM 813 C C . HIS A 1 102 ? -3.938 4.243 -12.781 1.00 84.50 102 HIS A C 1
ATOM 815 O O . HIS A 1 102 ? -5.047 4.139 -12.262 1.00 84.50 102 HIS A O 1
ATOM 821 N N . ALA A 1 103 ? -3.241 5.379 -12.739 1.00 85.12 103 ALA A N 1
ATOM 822 C CA . ALA A 1 103 ? -3.729 6.576 -12.060 1.00 85.12 103 ALA A CA 1
ATOM 823 C C . ALA A 1 103 ? -5.066 7.077 -12.642 1.00 85.12 103 ALA A C 1
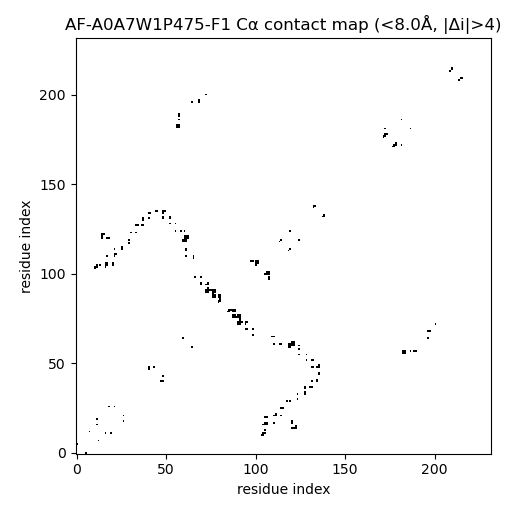ATOM 825 O O . ALA A 1 103 ? -5.912 7.573 -11.896 1.00 85.12 103 ALA A O 1
ATOM 826 N N . LEU A 1 104 ? -5.280 6.905 -13.953 1.00 78.56 104 LEU A N 1
ATOM 827 C CA . LEU A 1 104 ? -6.507 7.314 -14.642 1.00 78.56 104 LEU A CA 1
ATOM 828 C C . LEU A 1 104 ? -7.655 6.308 -14.489 1.00 78.56 104 LEU A C 1
ATOM 830 O O . LEU A 1 104 ? -8.794 6.703 -14.259 1.00 78.56 104 LEU A O 1
ATOM 834 N N . GLN A 1 105 ? -7.377 5.014 -14.661 1.00 76.12 105 GLN A N 1
ATOM 835 C CA . GLN A 1 105 ? -8.418 3.986 -14.822 1.00 76.12 105 GLN A CA 1
ATOM 836 C C . GLN A 1 105 ? -8.502 3.004 -13.648 1.00 76.12 105 GLN A C 1
ATOM 838 O O . GLN A 1 105 ? -9.481 2.275 -13.519 1.00 76.12 105 GLN A O 1
ATOM 843 N N . GLY A 1 106 ? -7.489 2.956 -12.783 1.00 74.75 106 GLY A N 1
ATOM 844 C CA . GLY A 1 106 ? -7.394 1.988 -11.689 1.00 74.75 106 GLY A CA 1
ATOM 845 C C . GLY A 1 106 ? -7.023 0.573 -12.111 1.00 74.75 106 GLY A C 1
ATOM 846 O O . GLY A 1 106 ? -7.119 -0.344 -11.294 1.00 74.75 106 GLY A O 1
ATOM 847 N N . TRP A 1 107 ? -6.631 0.383 -13.372 1.00 77.75 107 TRP A N 1
ATOM 848 C CA . TRP A 1 107 ? -6.186 -0.898 -13.898 1.00 77.75 107 TRP A CA 1
ATOM 849 C C . TRP A 1 107 ? -4.745 -0.820 -14.404 1.00 77.75 107 TRP A C 1
ATOM 851 O O . TRP A 1 107 ? -4.395 0.022 -15.235 1.00 77.75 107 TRP A O 1
ATOM 861 N N . CYS A 1 108 ? -3.937 -1.785 -13.972 1.00 76.19 108 CYS A N 1
ATOM 862 C CA . CYS A 1 108 ? -2.689 -2.168 -14.618 1.00 76.19 108 CYS A CA 1
ATOM 863 C C . CYS A 1 108 ? -2.520 -3.698 -14.566 1.00 76.19 108 CYS A C 1
ATOM 865 O O . CYS A 1 108 ? -3.112 -4.348 -13.697 1.00 76.19 108 CYS A O 1
ATOM 867 N N . PRO A 1 109 ? -1.711 -4.302 -15.461 1.00 76.00 109 PRO A N 1
ATOM 868 C CA . PRO A 1 109 ? -1.548 -5.759 -15.520 1.00 76.00 109 PRO A CA 1
ATOM 869 C C . PRO A 1 109 ? -1.201 -6.442 -14.175 1.00 76.00 109 PRO A C 1
ATOM 871 O O . PRO A 1 109 ? -1.702 -7.544 -13.935 1.00 76.00 109 PRO A O 1
ATOM 874 N N . PRO A 1 110 ? -0.415 -5.826 -13.2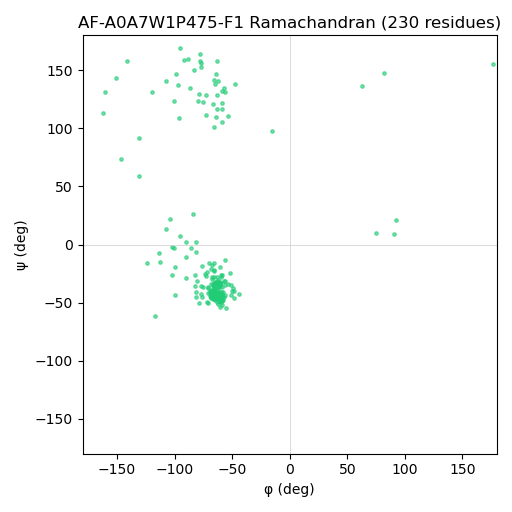63 1.00 78.44 110 PRO A N 1
ATOM 875 C CA . PRO A 1 110 ? -0.134 -6.403 -11.944 1.00 78.44 110 PRO A CA 1
ATOM 876 C C . PRO A 1 110 ? -1.310 -6.388 -10.951 1.00 78.44 110 PRO A C 1
ATOM 878 O O . PRO A 1 110 ? -1.340 -7.226 -10.048 1.00 78.44 110 PRO A O 1
ATOM 881 N N . VAL A 1 111 ? -2.296 -5.489 -11.096 1.00 83.94 111 VAL A N 1
ATOM 882 C CA . VAL A 1 111 ? -3.413 -5.341 -10.136 1.00 83.94 111 VAL A CA 1
ATOM 883 C C . VAL A 1 111 ? -4.159 -6.662 -9.922 1.00 83.94 111 VAL A C 1
ATOM 885 O O . VAL A 1 111 ? -4.219 -7.121 -8.780 1.00 83.94 111 VAL A O 1
ATOM 888 N N . PRO A 1 112 ? -4.670 -7.358 -10.961 1.00 82.50 112 PRO A N 1
ATOM 889 C CA . PRO A 1 112 ? -5.383 -8.617 -10.759 1.00 82.50 112 PRO A CA 1
ATOM 890 C C . PRO A 1 112 ? -4.536 -9.704 -10.084 1.00 82.50 112 PRO A C 1
ATOM 892 O O . PRO A 1 112 ? -5.089 -10.578 -9.419 1.00 82.50 112 PRO A O 1
ATOM 895 N N . MET A 1 113 ? -3.209 -9.674 -10.253 1.00 83.56 113 MET A N 1
ATOM 896 C CA . MET A 1 113 ? -2.292 -10.623 -9.619 1.00 83.56 113 MET A CA 1
ATOM 897 C C . MET A 1 113 ? -2.186 -10.365 -8.113 1.00 83.56 113 MET A C 1
ATOM 899 O O . MET A 1 113 ? -2.366 -11.292 -7.323 1.00 83.56 113 MET A O 1
ATOM 903 N N . PHE A 1 114 ? -1.944 -9.116 -7.710 1.00 88.25 114 PHE A N 1
ATOM 904 C CA . PHE A 1 114 ? -1.869 -8.733 -6.298 1.00 88.25 114 PHE A CA 1
ATOM 905 C C . PHE A 1 114 ? -3.210 -8.917 -5.587 1.00 88.25 114 PHE A C 1
ATOM 907 O O . PHE A 1 114 ? -3.261 -9.500 -4.505 1.00 88.25 114 PHE A O 1
ATOM 914 N N . ARG A 1 115 ? -4.313 -8.536 -6.239 1.00 91.38 115 ARG A N 1
ATOM 915 C CA . ARG A 1 115 ? -5.674 -8.724 -5.716 1.00 91.38 115 ARG A CA 1
ATOM 916 C C . ARG A 1 115 ? -5.984 -10.202 -5.460 1.00 91.38 115 ARG A C 1
ATOM 918 O O . ARG A 1 115 ? -6.495 -10.546 -4.401 1.00 91.38 115 ARG A O 1
ATOM 925 N N . LYS A 1 116 ? -5.611 -11.107 -6.379 1.00 87.56 116 LYS A N 1
ATOM 926 C CA . LYS A 1 116 ? -5.756 -12.568 -6.184 1.00 87.56 116 LYS A CA 1
ATOM 927 C C . LYS A 1 116 ? -4.924 -13.116 -5.022 1.00 87.56 116 LYS A C 1
ATOM 929 O O . LYS A 1 116 ? -5.311 -14.124 -4.445 1.00 87.56 116 LYS A O 1
ATOM 934 N N . ARG A 1 117 ? -3.798 -12.476 -4.692 1.00 86.88 117 ARG A N 1
ATOM 935 C CA . ARG A 1 117 ? -2.963 -12.812 -3.525 1.00 86.88 117 ARG A CA 1
ATOM 936 C C . ARG A 1 117 ? -3.486 -12.206 -2.217 1.00 86.88 117 ARG A C 1
ATOM 938 O O . ARG A 1 117 ? -2.860 -12.398 -1.185 1.00 86.88 117 ARG A O 1
ATOM 945 N N . GLY A 1 118 ? -4.621 -11.505 -2.254 1.00 88.75 118 GLY A N 1
ATOM 946 C CA . GLY A 1 118 ? -5.265 -10.932 -1.075 1.00 88.75 118 GLY A CA 1
ATOM 947 C C . GLY A 1 118 ? -4.827 -9.509 -0.730 1.00 88.75 118 GLY A C 1
ATOM 948 O O . GLY A 1 118 ? -5.216 -9.030 0.326 1.00 88.75 118 GLY A O 1
ATOM 949 N N . VAL A 1 119 ? -4.065 -8.815 -1.589 1.00 91.81 119 VAL A N 1
ATOM 950 C CA . VAL A 1 119 ? -3.710 -7.403 -1.351 1.00 91.81 119 VAL A CA 1
ATOM 951 C C . VAL A 1 119 ? -4.969 -6.539 -1.445 1.00 91.81 119 VAL A C 1
ATOM 953 O O . VAL A 1 119 ? -5.660 -6.512 -2.474 1.00 91.81 119 VAL A O 1
ATOM 956 N N . ARG A 1 120 ? -5.279 -5.844 -0.353 1.00 94.56 120 ARG A N 1
ATOM 957 C CA . ARG A 1 120 ? -6.518 -5.083 -0.185 1.00 94.56 120 ARG A CA 1
ATOM 958 C C . ARG A 1 120 ? -6.357 -3.632 -0.616 1.00 94.56 120 ARG A C 1
ATOM 960 O O . ARG A 1 120 ? -5.250 -3.110 -0.724 1.00 94.56 120 ARG A O 1
ATOM 967 N N . THR A 1 121 ? -7.471 -2.976 -0.914 1.00 94.44 121 THR A N 1
ATOM 968 C CA . THR A 1 121 ? -7.483 -1.526 -1.116 1.00 94.44 121 THR A CA 1
ATOM 969 C C . THR A 1 121 ? -7.435 -0.819 0.237 1.00 94.44 121 THR A C 1
ATOM 971 O O . THR A 1 121 ? -7.893 -1.354 1.249 1.00 94.44 121 THR A O 1
ATOM 974 N N . ALA A 1 122 ? -6.951 0.426 0.261 1.00 93.12 122 ALA A N 1
ATOM 975 C CA . ALA A 1 122 ? -7.003 1.250 1.469 1.00 93.12 122 ALA A CA 1
ATOM 976 C C . ALA A 1 122 ? -8.446 1.400 1.986 1.00 93.12 122 ALA A C 1
ATOM 978 O O . ALA A 1 122 ? -8.680 1.490 3.188 1.00 93.12 122 ALA A O 1
ATOM 979 N N . ARG A 1 123 ? -9.437 1.392 1.085 1.00 93.75 123 ARG A N 1
ATOM 980 C CA . ARG A 1 123 ? -10.860 1.442 1.435 1.00 93.75 123 ARG A CA 1
ATOM 981 C C . ARG A 1 123 ? -11.302 0.189 2.190 1.00 93.75 123 ARG A C 1
ATOM 983 O O . ARG A 1 123 ? -11.944 0.314 3.225 1.00 93.75 123 ARG A O 1
ATOM 990 N N . GLU A 1 124 ? -10.938 -0.994 1.706 1.00 95.38 124 GLU A N 1
ATOM 991 C CA . GLU A 1 124 ? -11.254 -2.279 2.345 1.00 95.38 124 GLU A CA 1
ATOM 992 C C . GLU A 1 124 ? -10.577 -2.421 3.720 1.00 95.38 124 GLU A C 1
ATOM 994 O O . GLU A 1 124 ? -11.219 -2.853 4.678 1.00 95.38 124 GLU A O 1
ATOM 999 N N . ILE A 1 125 ? -9.313 -2.000 3.845 1.00 95.88 125 ILE A N 1
ATOM 1000 C CA . ILE A 1 125 ? -8.583 -1.969 5.126 1.00 95.88 125 ILE A CA 1
ATOM 1001 C C . ILE A 1 125 ? -9.278 -1.012 6.108 1.00 95.88 125 ILE A C 1
ATOM 1003 O O . ILE A 1 125 ? -9.561 -1.375 7.250 1.00 95.88 125 ILE A O 1
ATOM 1007 N N . ASN A 1 126 ? -9.636 0.192 5.651 1.00 95.38 126 ASN A N 1
ATOM 1008 C CA . ASN A 1 126 ? -10.327 1.184 6.477 1.00 95.38 126 ASN A CA 1
ATOM 1009 C C . ASN A 1 126 ? -11.751 0.770 6.866 1.00 95.38 126 ASN A C 1
ATOM 1011 O O . ASN A 1 126 ? -12.222 1.181 7.926 1.00 95.38 126 ASN A O 1
ATOM 1015 N N . GLN A 1 127 ? -12.435 -0.042 6.058 1.00 95.69 127 GLN A N 1
ATOM 1016 C CA . GLN A 1 127 ? -13.733 -0.618 6.417 1.00 95.69 127 GLN A CA 1
ATOM 1017 C C . GLN A 1 127 ? -13.601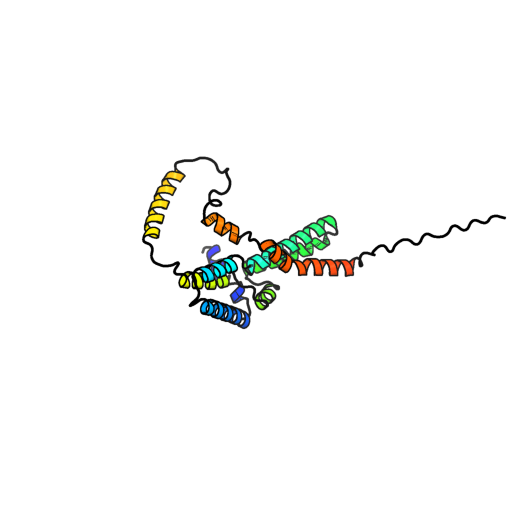 -1.566 7.612 1.00 95.69 127 GLN A C 1
ATOM 1019 O O . GLN A 1 127 ? -14.351 -1.421 8.576 1.00 95.69 127 GLN A O 1
ATOM 1024 N N . GLU A 1 128 ? -12.620 -2.478 7.596 1.00 97.56 128 GLU A N 1
ATOM 1025 C CA . GLU A 1 128 ? -12.340 -3.342 8.752 1.00 97.56 128 GLU A CA 1
ATOM 1026 C C . GLU A 1 128 ? -11.955 -2.502 9.970 1.00 97.56 128 GLU A C 1
ATOM 1028 O O . GLU A 1 128 ? -12.536 -2.655 11.042 1.00 97.56 128 GLU A O 1
ATOM 1033 N N . LYS A 1 129 ? -11.027 -1.555 9.790 1.00 96.88 129 LYS A N 1
ATOM 1034 C CA . LYS A 1 129 ? -10.548 -0.686 10.867 1.00 96.88 129 LYS A CA 1
ATOM 1035 C C . LYS A 1 129 ? -11.686 0.096 11.515 1.00 96.88 129 LYS A C 1
ATOM 1037 O O . LYS A 1 129 ? -11.774 0.166 12.736 1.00 96.88 129 LYS A O 1
ATOM 1042 N N . THR A 1 130 ? -12.574 0.667 10.706 1.00 96.44 130 THR A N 1
ATOM 1043 C CA . THR A 1 130 ? -13.745 1.404 11.194 1.00 96.44 130 THR A CA 1
ATOM 1044 C C . THR A 1 130 ? -14.691 0.488 11.963 1.00 96.44 130 THR A C 1
ATOM 1046 O O . THR A 1 130 ? -15.116 0.854 13.054 1.00 96.44 130 THR A O 1
ATOM 1049 N N . ALA A 1 131 ? -14.972 -0.715 11.454 1.00 96.62 131 ALA A N 1
ATOM 1050 C CA . ALA A 1 131 ? -15.815 -1.683 12.155 1.00 96.62 131 ALA A CA 1
ATOM 1051 C C . ALA A 1 131 ? -15.226 -2.071 13.523 1.00 96.62 131 ALA A C 1
ATOM 1053 O O . ALA A 1 131 ? -15.938 -2.096 14.522 1.00 96.62 131 ALA A O 1
ATOM 1054 N N . LEU A 1 132 ? -13.913 -2.289 13.590 1.00 97.31 132 LEU A N 1
ATOM 1055 C CA . LEU A 1 132 ? -13.212 -2.588 14.837 1.00 97.31 132 LEU A CA 1
ATOM 1056 C C . LEU A 1 132 ? -13.222 -1.411 15.821 1.00 97.31 132 LEU A C 1
ATOM 1058 O O . LEU A 1 132 ? -13.445 -1.613 17.010 1.00 97.31 132 LEU A O 1
ATOM 1062 N N . ARG A 1 133 ? -13.050 -0.172 15.346 1.00 95.44 133 ARG A N 1
ATOM 1063 C CA . ARG A 1 133 ? -13.173 1.034 16.186 1.00 95.44 133 ARG A CA 1
ATOM 1064 C C . ARG A 1 133 ? -14.576 1.186 16.779 1.00 95.44 133 ARG A C 1
ATOM 1066 O O . ARG A 1 133 ? -14.710 1.588 17.932 1.00 95.44 133 ARG A O 1
ATOM 1073 N N . ILE A 1 134 ? -15.614 0.816 16.024 1.00 94.81 134 ILE A N 1
ATOM 1074 C CA . ILE A 1 134 ? -16.992 0.759 16.534 1.00 94.81 134 ILE A CA 1
ATOM 1075 C C . ILE A 1 134 ? -17.102 -0.285 17.651 1.00 94.81 134 ILE A C 1
ATOM 1077 O O . ILE A 1 134 ? -17.586 0.055 18.726 1.00 94.81 134 ILE A O 1
ATOM 1081 N N . LEU A 1 135 ? -16.603 -1.510 17.439 1.00 94.94 135 LEU A N 1
ATOM 1082 C CA . LEU A 1 135 ? -16.613 -2.569 18.462 1.00 94.94 135 LEU A CA 1
ATOM 1083 C C . LEU A 1 135 ? -15.822 -2.181 19.724 1.00 94.94 135 LEU A C 1
ATOM 1085 O O . LEU A 1 135 ? -16.246 -2.486 20.834 1.00 94.94 135 LEU A O 1
ATOM 1089 N N . ARG A 1 136 ? -14.711 -1.447 19.574 1.00 94.81 136 ARG A N 1
ATOM 1090 C CA . ARG A 1 136 ? -13.913 -0.923 20.698 1.00 94.81 136 ARG A CA 1
ATOM 1091 C C . ARG A 1 136 ? -14.632 0.175 21.496 1.00 94.81 136 ARG A C 1
ATOM 1093 O O . ARG A 1 136 ? -14.301 0.397 22.665 1.00 94.81 136 ARG A O 1
ATOM 1100 N N . GLY A 1 137 ? -15.623 0.830 20.887 1.00 91.62 137 GLY A N 1
ATOM 1101 C CA . GLY A 1 137 ? -16.408 1.911 21.484 1.00 91.62 137 GLY A CA 1
ATOM 1102 C C . GLY A 1 137 ? -15.869 3.320 21.214 1.00 91.62 137 GLY A C 1
ATOM 1103 O O . GLY A 1 137 ? -16.207 4.238 21.954 1.00 91.62 137 GLY A O 1
ATOM 1104 N N . ASP A 1 138 ? -15.061 3.518 20.170 1.00 89.31 138 ASP A N 1
ATOM 1105 C CA . ASP A 1 138 ? -14.396 4.803 19.884 1.00 89.31 138 ASP A CA 1
ATOM 1106 C C . ASP A 1 138 ? -15.360 5.937 19.483 1.00 89.31 138 ASP A C 1
ATOM 1108 O O . ASP A 1 138 ? -14.986 7.105 19.505 1.00 89.31 138 ASP A O 1
ATOM 1112 N N . PHE A 1 139 ? -16.591 5.607 19.083 1.00 85.38 139 PHE A N 1
ATOM 1113 C CA . PHE A 1 139 ? -17.573 6.563 18.554 1.00 85.38 139 PHE A CA 1
ATOM 1114 C C . PHE A 1 139 ? -18.672 6.932 19.559 1.00 85.38 139 PHE A C 1
ATOM 1116 O O . PHE A 1 139 ? -19.760 7.349 19.158 1.00 85.38 139 PHE A O 1
ATOM 1123 N N . GLN A 1 140 ? -18.427 6.766 20.862 1.00 78.06 140 GLN A N 1
ATOM 1124 C CA . GLN A 1 140 ? -19.368 7.269 21.859 1.00 78.06 140 GLN A CA 1
ATOM 1125 C C . GLN A 1 140 ? -19.426 8.806 21.806 1.00 78.06 140 GLN A C 1
ATOM 1127 O O . GLN A 1 140 ? -18.381 9.442 21.657 1.00 78.06 140 GLN A O 1
ATOM 1132 N N . PRO A 1 141 ? -20.619 9.425 21.901 1.00 65.12 141 PRO A N 1
ATOM 1133 C CA . PRO A 1 141 ? -20.740 10.875 21.843 1.00 65.12 141 PRO A CA 1
ATOM 1134 C C . PRO A 1 141 ? -20.016 11.506 23.037 1.00 65.12 141 PRO A C 1
ATOM 1136 O O . PRO A 1 141 ? -20.480 11.399 24.170 1.00 65.12 141 PRO A O 1
ATOM 1139 N N . THR A 1 142 ? -18.889 12.171 22.793 1.00 61.66 142 THR A N 1
ATOM 1140 C CA . THR A 1 142 ? -18.243 13.040 23.780 1.00 61.66 142 THR A CA 1
ATOM 1141 C C . THR A 1 142 ? -18.655 14.490 23.514 1.00 61.66 142 THR A C 1
ATOM 1143 O O . THR A 1 142 ? -18.726 14.937 22.366 1.00 61.66 142 THR A O 1
ATOM 1146 N N . SER A 1 143 ? -18.956 15.247 24.572 1.00 60.41 143 SER A N 1
ATOM 1147 C CA . SER A 1 143 ? -19.252 16.691 24.504 1.00 60.41 143 SER A CA 1
ATOM 1148 C C . SER A 1 143 ? -18.082 17.518 23.941 1.00 60.41 143 SER A C 1
ATOM 1150 O O . SER A 1 143 ? -18.292 18.613 23.408 1.00 60.41 143 SER A O 1
ATOM 1152 N N . ASP A 1 144 ? -16.877 16.944 23.967 1.00 60.81 144 ASP A N 1
ATOM 1153 C CA . ASP A 1 144 ? -15.605 17.563 23.597 1.00 60.81 144 ASP A CA 1
ATOM 1154 C C . ASP A 1 144 ? -15.503 17.984 22.133 1.00 60.81 144 ASP A C 1
ATOM 1156 O O . ASP A 1 144 ? -14.859 18.984 21.841 1.00 60.81 144 ASP A O 1
ATOM 1160 N N . ALA A 1 145 ? -16.127 17.282 21.179 1.00 63.06 145 ALA A N 1
ATOM 1161 C CA . ALA A 1 145 ? -15.912 17.591 19.760 1.00 63.06 145 ALA A CA 1
ATOM 1162 C C . ALA A 1 145 ? -16.380 19.017 19.403 1.00 63.06 145 ALA A C 1
ATOM 1164 O O . ALA A 1 145 ? -15.696 19.754 18.691 1.00 63.06 145 ALA A O 1
ATOM 1165 N N . SER A 1 146 ? -17.527 19.443 19.945 1.00 62.62 146 SER A N 1
ATOM 1166 C CA . SER A 1 146 ? -18.077 20.785 19.707 1.00 62.62 146 SER A CA 1
ATOM 1167 C C . SER A 1 146 ? -17.302 21.895 20.433 1.00 62.62 146 SER A C 1
ATOM 1169 O O . SER A 1 146 ? -17.280 23.041 19.977 1.00 62.62 146 SER A O 1
ATOM 1171 N N . GLU A 1 147 ? -16.649 21.565 21.548 1.00 62.56 147 GLU A N 1
ATOM 1172 C CA . GLU A 1 147 ? -15.802 22.473 22.326 1.00 62.56 147 GLU A CA 1
ATOM 1173 C C . GLU A 1 147 ? -14.402 22.579 21.715 1.00 62.56 147 GLU A C 1
ATOM 1175 O O . GLU A 1 147 ? -13.918 23.691 21.516 1.00 62.56 147 GLU A O 1
ATOM 1180 N N . ALA A 1 148 ? -13.823 21.467 21.260 1.00 62.25 148 ALA A N 1
ATOM 1181 C CA . ALA A 1 148 ? -12.553 21.398 20.546 1.00 62.25 148 ALA A CA 1
ATOM 1182 C C . ALA A 1 148 ? -12.590 22.175 19.223 1.00 62.25 148 ALA A C 1
ATOM 1184 O O . ALA A 1 148 ? -11.662 22.926 18.931 1.00 62.25 148 ALA A O 1
ATOM 1185 N N . PHE A 1 149 ? -13.677 22.091 18.441 1.00 63.44 149 PHE A N 1
ATOM 1186 C CA . PHE A 1 149 ? -13.830 22.920 17.236 1.00 63.44 149 PHE A CA 1
ATOM 1187 C C . PHE A 1 149 ? -13.971 24.416 17.557 1.00 63.44 149 PHE A C 1
ATOM 1189 O O . PHE A 1 149 ? -13.472 25.255 16.803 1.00 63.44 149 PHE A O 1
ATOM 1196 N N . ARG A 1 150 ? -14.613 24.775 18.677 1.00 63.69 150 ARG A N 1
ATOM 1197 C CA . ARG A 1 150 ? -14.693 26.165 19.162 1.00 63.69 150 ARG A CA 1
ATOM 1198 C C . ARG A 1 150 ? -13.321 26.680 19.594 1.00 63.69 150 ARG A C 1
ATOM 1200 O O . ARG A 1 150 ? -12.922 27.772 19.196 1.00 63.69 150 ARG A O 1
ATOM 1207 N N . GLN A 1 151 ? -12.587 25.869 20.349 1.00 62.91 151 GLN A N 1
ATOM 1208 C CA . GLN A 1 151 ? -11.270 26.191 20.880 1.00 62.91 151 GLN A CA 1
ATOM 1209 C C . GLN A 1 151 ? -10.218 26.268 19.765 1.00 62.91 151 GLN A C 1
ATOM 1211 O O . GLN A 1 151 ? -9.458 27.231 19.720 1.00 62.91 151 GLN A O 1
ATOM 1216 N N . ALA A 1 152 ? -10.242 25.345 18.797 1.00 61.59 152 ALA A N 1
ATOM 1217 C CA . ALA A 1 152 ? -9.371 25.361 17.621 1.00 61.59 152 ALA A CA 1
ATOM 1218 C C . ALA A 1 152 ? -9.636 26.567 16.706 1.00 61.59 152 ALA A C 1
ATOM 1220 O O . ALA A 1 152 ? -8.690 27.167 16.198 1.00 61.59 152 ALA A O 1
ATOM 1221 N N . ARG A 1 153 ? -10.902 26.982 16.533 1.00 61.06 153 ARG A N 1
ATOM 1222 C CA . ARG A 1 153 ? -11.242 28.218 15.801 1.00 61.06 153 ARG A CA 1
ATOM 1223 C C . ARG A 1 153 ? -10.690 29.466 16.492 1.00 61.06 153 ARG A C 1
ATOM 1225 O O . ARG A 1 153 ? -10.151 30.329 15.805 1.00 61.06 153 ARG A O 1
ATOM 1232 N N . CYS A 1 154 ? -10.776 29.548 17.821 1.00 55.06 154 CYS A N 1
ATOM 1233 C CA . CYS A 1 154 ? -10.179 30.649 18.584 1.00 55.06 154 CYS A CA 1
ATOM 1234 C C . CYS A 1 154 ? -8.644 30.638 18.513 1.00 55.06 154 CYS A C 1
ATOM 1236 O O . CYS A 1 154 ? -8.042 31.686 18.295 1.00 55.06 154 CYS A O 1
ATOM 1238 N N . LEU A 1 155 ? -8.004 29.469 18.633 1.00 58.00 155 LEU A N 1
ATOM 1239 C CA . LEU A 1 155 ? -6.543 29.350 18.587 1.00 58.00 155 LEU A CA 1
ATOM 1240 C C . LEU A 1 155 ? -5.977 29.673 17.197 1.00 58.00 155 LEU A C 1
ATOM 1242 O O . LEU A 1 155 ? -4.964 30.353 17.088 1.00 58.00 155 LEU A O 1
ATOM 1246 N N . CYS A 1 156 ? -6.645 29.235 16.127 1.00 54.00 156 CYS A N 1
ATOM 1247 C CA . CYS A 1 156 ? -6.215 29.485 14.750 1.00 54.00 156 CYS A CA 1
ATOM 1248 C C . CYS A 1 156 ? -6.297 30.980 14.382 1.00 54.00 156 CYS A C 1
ATOM 1250 O O . CYS A 1 156 ? -5.406 31.494 13.709 1.00 54.00 156 CYS A O 1
ATOM 1252 N N . LEU A 1 157 ? -7.303 31.702 14.900 1.00 56.44 157 LEU A N 1
ATOM 1253 C CA . LEU A 1 157 ? -7.406 33.165 14.781 1.00 56.44 157 LEU A CA 1
ATOM 1254 C C . LEU A 1 157 ? -6.283 33.906 15.526 1.00 56.44 157 LEU A C 1
ATOM 1256 O O . LEU A 1 157 ? -5.834 34.948 15.061 1.00 56.44 157 LEU A O 1
ATOM 1260 N N . ILE A 1 158 ? -5.810 33.368 16.653 1.00 59.66 158 ILE A N 1
ATOM 1261 C CA . ILE A 1 158 ? -4.705 33.948 17.434 1.00 59.66 158 ILE A CA 1
ATOM 1262 C C . ILE A 1 158 ? -3.349 3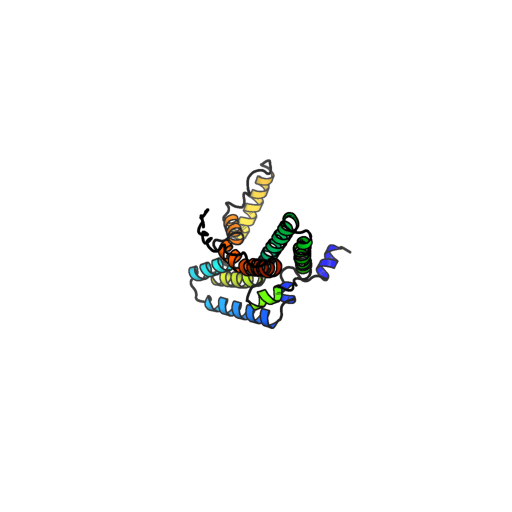3.662 16.763 1.00 59.66 158 ILE A C 1
ATOM 1264 O O . ILE A 1 158 ? -2.523 34.563 16.640 1.00 59.66 158 ILE A O 1
ATOM 1268 N N . VAL A 1 159 ? -3.136 32.437 16.271 1.00 59.38 159 VAL A N 1
ATOM 1269 C CA . VAL A 1 159 ? -1.878 31.996 15.638 1.00 59.38 159 VAL A CA 1
ATOM 1270 C C . VAL A 1 159 ? -1.659 32.642 14.262 1.00 59.38 159 VAL A C 1
ATOM 1272 O O . VAL A 1 159 ? -0.536 33.020 13.944 1.00 59.38 159 VAL A O 1
ATOM 1275 N N . MET A 1 160 ? -2.715 32.861 13.467 1.00 57.34 160 MET A N 1
ATOM 1276 C CA . MET A 1 160 ? -2.616 33.560 12.170 1.00 57.34 160 MET A CA 1
ATOM 1277 C C . MET A 1 160 ? -2.209 35.039 12.304 1.00 57.34 160 MET A C 1
ATOM 1279 O O . MET A 1 160 ? -1.677 35.613 11.356 1.00 57.34 160 MET A O 1
ATOM 1283 N N . CYS A 1 161 ? -2.426 35.653 13.472 1.00 54.81 161 CYS A N 1
ATOM 1284 C CA . CYS A 1 161 ? -2.044 37.039 13.757 1.00 54.81 161 CYS A CA 1
ATOM 1285 C C . CYS A 1 161 ? -0.628 37.174 14.342 1.00 54.81 161 CYS A C 1
ATOM 1287 O O . CYS A 1 161 ? -0.118 38.289 14.444 1.00 54.81 161 CYS A O 1
ATOM 1289 N N . ALA A 1 162 ? 0.007 36.068 14.737 1.00 61.59 162 ALA A N 1
ATOM 1290 C CA . ALA A 1 162 ? 1.257 36.092 15.480 1.00 61.59 162 ALA A CA 1
ATOM 1291 C C . ALA A 1 162 ? 2.159 34.907 15.121 1.00 61.59 162 ALA A C 1
ATOM 1293 O O . ALA A 1 162 ? 2.302 34.011 15.940 1.00 61.59 162 ALA A O 1
ATOM 1294 N N . LEU A 1 163 ? 2.792 34.908 13.939 1.00 56.72 163 LEU A N 1
ATOM 1295 C CA . LEU A 1 163 ? 4.248 34.694 13.807 1.00 56.72 163 LEU A CA 1
ATOM 1296 C C . LEU A 1 163 ? 4.728 34.665 12.331 1.00 56.72 163 LEU A C 1
ATOM 1298 O O . LEU A 1 163 ? 3.957 34.359 11.419 1.00 56.72 163 LEU A O 1
ATOM 1302 N N . PRO A 1 164 ? 6.020 34.983 12.099 1.00 49.28 164 PRO A N 1
ATOM 1303 C CA . PRO A 1 164 ? 6.696 34.958 10.810 1.00 49.28 164 PRO A CA 1
ATOM 1304 C C . PRO A 1 164 ? 7.329 33.591 10.467 1.00 49.28 164 PRO A C 1
ATOM 1306 O O . PRO A 1 164 ? 7.692 32.818 11.344 1.00 49.28 164 PRO A O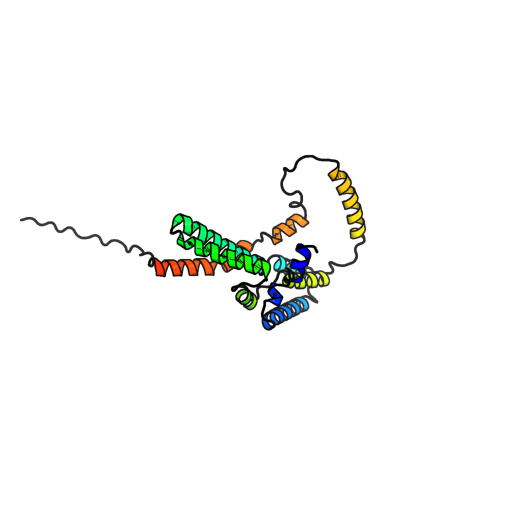 1
ATOM 1309 N N . SER A 1 165 ? 7.572 33.414 9.162 1.00 53.91 165 SER A N 1
ATOM 1310 C CA . SER A 1 165 ? 8.532 32.527 8.471 1.00 53.91 165 SER A CA 1
ATOM 1311 C C . SER A 1 165 ? 8.432 30.992 8.596 1.00 53.91 165 SER A C 1
ATOM 1313 O O . SER A 1 165 ? 8.304 30.386 9.651 1.00 53.91 165 SER A O 1
ATOM 1315 N N . VAL A 1 166 ? 8.594 30.363 7.432 1.00 52.69 166 VAL A N 1
ATOM 1316 C CA . VAL A 1 166 ? 8.228 28.996 7.020 1.00 52.69 166 VAL A CA 1
ATOM 1317 C C . VAL A 1 166 ? 9.270 27.923 7.398 1.00 52.69 166 VAL A C 1
ATOM 1319 O O . VAL A 1 166 ? 9.397 26.913 6.712 1.00 52.69 166 VAL A O 1
ATOM 1322 N N . ALA A 1 167 ? 10.074 28.130 8.442 1.00 45.78 167 ALA A N 1
ATOM 1323 C CA . ALA A 1 167 ? 11.341 27.405 8.596 1.00 45.78 167 ALA A CA 1
ATOM 1324 C C . ALA A 1 167 ? 11.570 26.772 9.980 1.00 45.78 167 ALA A C 1
ATOM 1326 O O . ALA A 1 167 ? 12.581 27.026 10.627 1.00 45.78 167 ALA A O 1
ATOM 1327 N N . SER A 1 168 ? 10.680 25.882 10.414 1.00 46.25 168 SER A N 1
ATOM 1328 C CA . SER A 1 168 ? 11.082 24.748 11.259 1.00 46.25 168 SER A CA 1
ATOM 1329 C C . SER A 1 168 ? 10.136 23.569 11.023 1.00 46.25 168 SER A C 1
ATOM 1331 O O . SER A 1 168 ? 8.965 23.749 10.697 1.00 46.25 168 SER A O 1
ATOM 1333 N N . ALA A 1 169 ? 10.702 22.365 11.046 1.00 49.56 169 ALA A N 1
ATOM 1334 C CA . ALA A 1 169 ? 10.092 21.119 10.607 1.00 49.56 169 ALA A CA 1
ATOM 1335 C C . ALA A 1 169 ? 8.670 20.908 11.157 1.00 49.56 169 ALA A C 1
ATOM 1337 O O . ALA A 1 169 ? 8.406 21.184 12.320 1.00 49.56 169 ALA A O 1
ATOM 1338 N N . CYS A 1 170 ? 7.786 20.419 10.280 1.00 51.47 170 CYS A N 1
ATOM 1339 C CA . CYS A 1 170 ? 6.367 20.120 10.490 1.00 51.47 170 CYS A CA 1
ATOM 1340 C C . CYS A 1 170 ? 5.939 20.065 11.970 1.00 51.47 170 CYS A C 1
ATOM 1342 O O . CYS A 1 170 ? 6.053 19.027 12.619 1.00 51.47 170 CYS A O 1
ATOM 1344 N N . MET A 1 171 ? 5.380 21.171 12.471 1.00 52.78 171 MET A N 1
ATOM 1345 C CA . MET A 1 171 ? 4.849 21.325 13.836 1.00 52.78 171 MET A CA 1
ATOM 1346 C C . MET A 1 171 ? 3.769 20.279 14.191 1.00 52.78 171 MET A C 1
ATOM 1348 O O . MET A 1 171 ? 3.409 20.108 15.350 1.00 52.78 171 MET A O 1
ATOM 1352 N N . VAL A 1 172 ? 3.255 19.561 13.186 1.00 60.03 172 VAL A N 1
ATOM 1353 C CA . VAL A 1 172 ? 2.288 18.469 13.336 1.00 60.03 172 VAL A CA 1
ATOM 1354 C C . VAL A 1 172 ? 2.968 17.147 13.707 1.00 60.03 172 VAL A C 1
ATOM 1356 O O . VAL A 1 172 ? 2.325 16.329 14.351 1.00 60.03 172 VAL A O 1
ATOM 1359 N N . CYS A 1 173 ? 4.240 16.913 13.366 1.00 60.91 173 CYS A N 1
ATOM 1360 C CA . CYS A 1 173 ? 4.896 15.613 13.573 1.00 60.91 173 CYS A CA 1
ATOM 1361 C C . CYS A 1 173 ? 5.053 15.212 15.051 1.00 60.91 173 CYS A C 1
ATOM 1363 O O . CYS A 1 173 ? 4.927 14.027 15.342 1.00 60.91 173 CYS A O 1
ATOM 1365 N N . ASP A 1 174 ? 5.249 16.175 15.958 1.00 65.25 174 ASP A N 1
ATOM 1366 C CA . ASP A 1 174 ? 5.335 15.940 17.4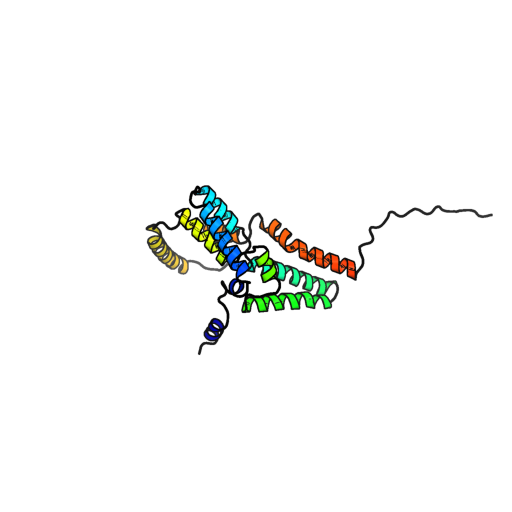16 1.00 65.25 174 ASP A CA 1
ATOM 1367 C C . ASP A 1 174 ? 3.962 15.805 18.092 1.00 65.25 174 ASP A C 1
ATOM 1369 O O . ASP A 1 174 ? 3.855 15.505 19.281 1.00 65.25 174 ASP A O 1
ATOM 1373 N N . THR A 1 175 ? 2.879 16.031 17.347 1.00 76.25 175 THR A N 1
ATOM 1374 C CA . THR A 1 175 ? 1.534 15.785 17.867 1.00 76.25 175 THR A CA 1
ATOM 1375 C C . THR A 1 175 ? 1.224 14.292 17.839 1.00 76.25 175 THR A C 1
ATOM 1377 O O . THR A 1 175 ? 1.770 13.532 17.036 1.00 76.25 175 THR A O 1
ATOM 1380 N N . GLU A 1 176 ? 0.270 13.859 18.661 1.00 64.88 176 GLU A N 1
ATOM 1381 C CA . GLU A 1 176 ? -0.221 12.479 18.627 1.00 64.88 176 GLU A CA 1
ATOM 1382 C C . GLU A 1 176 ? -0.733 12.082 17.227 1.00 64.88 176 GLU A C 1
ATOM 1384 O O . GLU A 1 176 ? -0.486 10.967 16.762 1.00 64.88 176 GLU A O 1
ATOM 1389 N N . LEU A 1 177 ? -1.344 13.030 16.503 1.00 67.06 177 LEU A N 1
ATOM 1390 C CA . LEU A 1 177 ? -1.729 12.862 15.100 1.00 67.06 177 LEU A CA 1
ATOM 1391 C C . LEU A 1 177 ? -0.503 12.680 14.190 1.00 67.06 177 LEU A C 1
ATOM 1393 O O . LEU A 1 177 ? -0.512 11.815 13.316 1.00 67.06 177 LEU A O 1
ATOM 1397 N N . GLY A 1 178 ? 0.564 13.447 14.412 1.00 65.88 178 GLY A N 1
ATOM 1398 C CA . GLY A 1 178 ? 1.833 13.328 13.694 1.00 65.88 178 GLY A CA 1
ATOM 1399 C C . GLY A 1 178 ? 2.471 11.955 13.836 1.00 65.88 178 GLY A C 1
ATOM 1400 O O . GLY A 1 178 ? 2.795 11.317 12.834 1.00 65.88 178 GLY A O 1
ATOM 1401 N N . HIS A 1 179 ? 2.562 11.449 15.065 1.00 65.38 179 HIS A N 1
ATOM 1402 C CA . HIS A 1 179 ? 3.074 10.106 15.328 1.00 65.38 179 HIS A CA 1
ATOM 1403 C C . HIS A 1 179 ? 2.191 8.995 14.746 1.00 65.38 179 HIS A C 1
ATOM 1405 O O . HIS A 1 179 ? 2.716 7.947 14.361 1.00 65.38 179 HIS A O 1
ATOM 1411 N N . GLN A 1 180 ? 0.869 9.186 14.669 1.00 64.62 180 GLN A N 1
ATOM 1412 C CA . GLN A 1 180 ? -0.024 8.242 13.986 1.00 64.62 180 GLN A CA 1
ATOM 1413 C C . GLN A 1 180 ? 0.195 8.252 12.468 1.00 64.62 180 GLN A C 1
ATOM 1415 O O . GLN A 1 180 ? 0.316 7.188 11.862 1.00 64.62 180 GLN A O 1
ATOM 1420 N N . VAL A 1 181 ? 0.313 9.434 11.857 1.00 63.09 181 VAL A N 1
ATOM 1421 C CA . VAL A 1 181 ? 0.591 9.572 10.419 1.00 63.09 181 VAL A CA 1
ATOM 1422 C C . VAL A 1 181 ? 1.955 8.974 10.076 1.00 63.09 181 VAL A C 1
ATOM 1424 O O . VAL A 1 181 ? 2.056 8.189 9.138 1.00 63.09 181 VAL A O 1
ATOM 1427 N N . GLN A 1 182 ? 2.996 9.269 10.858 1.00 65.38 182 GLN A N 1
ATOM 1428 C CA . GLN A 1 182 ? 4.341 8.740 10.631 1.00 65.38 182 GLN A CA 1
ATOM 1429 C C . GLN A 1 182 ? 4.380 7.211 10.727 1.00 65.38 182 GLN A C 1
ATOM 1431 O O . GLN A 1 182 ? 4.965 6.573 9.854 1.00 65.38 182 GLN A O 1
ATOM 1436 N N . ARG A 1 183 ? 3.712 6.617 11.728 1.00 63.03 183 ARG A N 1
ATOM 1437 C CA . ARG A 1 183 ? 3.576 5.155 11.848 1.00 63.03 183 ARG A CA 1
ATOM 1438 C C . ARG A 1 183 ? 2.852 4.530 10.656 1.00 63.03 183 ARG A C 1
ATOM 1440 O O . ARG A 1 183 ? 3.186 3.413 10.287 1.00 63.03 183 ARG A O 1
ATOM 1447 N N . GLY A 1 184 ? 1.912 5.247 10.040 1.00 57.53 184 GLY A N 1
ATOM 1448 C CA . GLY A 1 184 ? 1.237 4.808 8.817 1.00 57.53 184 GLY A CA 1
ATOM 1449 C C . GLY A 1 184 ? 2.078 4.943 7.540 1.00 57.53 184 GLY A C 1
ATOM 1450 O O . GLY A 1 184 ? 1.746 4.314 6.534 1.00 57.53 184 GLY A O 1
ATOM 1451 N N . VAL A 1 185 ? 3.149 5.749 7.545 1.00 56.47 185 VAL A N 1
ATOM 1452 C CA . VAL A 1 185 ? 4.037 5.975 6.384 1.00 56.47 185 VAL A CA 1
ATOM 1453 C C . VAL A 1 185 ? 5.315 5.131 6.469 1.00 56.47 185 VAL A C 1
ATOM 1455 O O . VAL A 1 185 ? 5.712 4.528 5.475 1.00 56.47 185 VAL A O 1
ATOM 1458 N N . PHE A 1 186 ? 5.939 5.051 7.645 1.00 57.81 186 PHE A N 1
ATOM 1459 C CA . PHE A 1 186 ? 7.183 4.321 7.891 1.00 57.81 186 PHE A CA 1
ATOM 1460 C C . PHE A 1 186 ? 7.015 3.433 9.133 1.00 57.81 186 PHE A C 1
ATOM 1462 O O . PHE A 1 186 ? 7.231 3.879 10.260 1.00 57.81 186 PHE A O 1
ATOM 1469 N N . ASP A 1 187 ? 6.599 2.179 8.942 1.00 61.50 187 ASP A N 1
ATOM 1470 C CA . ASP A 1 187 ? 6.420 1.223 10.041 1.00 61.50 187 ASP A CA 1
ATOM 1471 C C . ASP A 1 187 ? 7.653 0.313 10.267 1.00 61.50 187 ASP A C 1
ATOM 1473 O O . ASP A 1 187 ? 8.589 0.277 9.470 1.00 61.50 187 ASP A O 1
ATOM 1477 N N . GLY A 1 188 ? 7.669 -0.437 11.378 1.00 55.53 188 GLY A N 1
ATOM 1478 C CA . GLY A 1 188 ? 8.782 -1.328 11.753 1.00 55.53 188 GLY A CA 1
ATOM 1479 C C . GLY A 1 188 ? 8.952 -2.586 10.884 1.00 55.53 188 GLY A C 1
ATOM 1480 O O . GLY A 1 188 ? 10.016 -3.197 10.909 1.00 55.53 188 GLY A O 1
ATOM 1481 N N . ASN A 1 189 ? 7.939 -2.948 10.094 1.00 56.66 189 ASN A N 1
ATOM 1482 C CA . ASN A 1 189 ? 7.983 -4.035 9.114 1.00 56.66 189 ASN A CA 1
ATOM 1483 C C . ASN A 1 189 ? 8.152 -3.506 7.683 1.00 56.66 189 ASN A C 1
ATOM 1485 O O . ASN A 1 189 ? 8.274 -4.307 6.760 1.00 56.66 189 ASN A O 1
ATOM 1489 N N . PHE A 1 190 ? 8.189 -2.184 7.484 1.00 64.12 190 PHE A N 1
ATOM 1490 C CA . PHE A 1 190 ? 8.295 -1.526 6.185 1.00 64.12 190 PHE A CA 1
ATOM 1491 C C . PHE A 1 190 ? 9.451 -2.110 5.385 1.00 64.12 190 PHE A C 1
ATOM 1493 O O . PHE A 1 190 ? 9.291 -2.429 4.215 1.00 64.12 190 PHE A O 1
ATOM 1500 N N . THR A 1 191 ? 10.592 -2.333 6.035 1.00 59.41 191 THR A N 1
ATOM 1501 C CA . THR A 1 191 ? 11.772 -2.945 5.424 1.00 59.41 191 THR A CA 1
ATOM 1502 C C . THR A 1 191 ? 11.543 -4.404 5.037 1.00 59.41 191 THR A C 1
ATOM 1504 O O . THR A 1 191 ? 11.890 -4.784 3.925 1.00 59.41 191 THR A O 1
ATOM 1507 N N . GLN A 1 192 ? 10.929 -5.224 5.893 1.00 63.78 192 GLN A N 1
ATOM 1508 C CA . GLN A 1 192 ? 10.658 -6.637 5.597 1.00 63.78 192 GLN A CA 1
ATOM 1509 C C . GLN A 1 192 ? 9.608 -6.806 4.495 1.00 63.78 192 GLN A C 1
ATOM 1511 O O . GLN A 1 192 ? 9.810 -7.592 3.570 1.00 63.78 192 GLN A O 1
ATOM 1516 N N . THR A 1 193 ? 8.519 -6.041 4.552 1.00 62.03 193 THR A N 1
ATOM 1517 C CA . THR A 1 193 ? 7.459 -6.037 3.538 1.00 62.03 193 THR A CA 1
ATOM 1518 C C . THR A 1 193 ? 7.975 -5.476 2.218 1.00 62.03 193 THR A C 1
ATOM 1520 O O . THR A 1 193 ? 7.760 -6.095 1.177 1.00 62.03 193 THR A O 1
ATOM 1523 N N . ALA A 1 194 ? 8.730 -4.370 2.245 1.00 64.50 194 ALA A N 1
ATOM 1524 C CA . ALA A 1 194 ? 9.390 -3.843 1.056 1.00 64.50 194 ALA A CA 1
ATOM 1525 C C . ALA A 1 194 ? 10.341 -4.885 0.464 1.00 64.50 194 ALA A C 1
ATOM 1527 O O . ALA A 1 194 ? 10.252 -5.165 -0.722 1.00 64.50 194 ALA A O 1
ATOM 1528 N N . VAL A 1 195 ? 11.188 -5.537 1.265 1.00 66.69 195 VAL A N 1
ATOM 1529 C CA . VAL A 1 195 ? 12.075 -6.599 0.770 1.00 66.69 195 VAL A CA 1
ATOM 1530 C C . VAL A 1 195 ? 11.272 -7.750 0.171 1.00 66.69 195 VAL A C 1
ATOM 1532 O O . VAL A 1 195 ? 11.562 -8.128 -0.954 1.00 66.69 195 VAL A O 1
ATOM 1535 N N . ALA A 1 196 ? 10.250 -8.280 0.845 1.00 66.25 196 ALA A N 1
ATOM 1536 C CA . ALA A 1 196 ? 9.461 -9.413 0.353 1.00 66.25 196 ALA A CA 1
ATOM 1537 C C . ALA A 1 196 ? 8.716 -9.108 -0.959 1.00 66.25 196 ALA A C 1
ATOM 1539 O O . ALA A 1 196 ? 8.619 -9.962 -1.841 1.00 66.25 196 ALA A O 1
ATOM 1540 N N . VAL A 1 197 ? 8.210 -7.883 -1.096 1.00 59.94 197 VAL A N 1
ATOM 1541 C CA . VAL A 1 197 ? 7.502 -7.415 -2.290 1.00 59.94 197 VAL A CA 1
ATOM 1542 C C . VAL A 1 197 ? 8.472 -7.091 -3.429 1.00 59.94 197 VAL A C 1
ATOM 1544 O O . VAL A 1 197 ? 8.160 -7.370 -4.586 1.00 59.94 197 VAL A O 1
ATOM 1547 N N . LEU A 1 198 ? 9.652 -6.554 -3.112 1.00 63.00 198 LEU A N 1
ATOM 1548 C CA . LEU A 1 198 ? 10.677 -6.203 -4.090 1.00 63.00 198 LEU A CA 1
ATOM 1549 C C . LEU A 1 198 ? 11.491 -7.421 -4.537 1.00 63.00 198 LEU A C 1
ATOM 1551 O O . LEU A 1 198 ? 11.872 -7.470 -5.694 1.00 63.00 198 LEU A O 1
ATOM 1555 N N . LEU A 1 199 ? 11.713 -8.439 -3.699 1.00 66.62 199 LEU A N 1
ATOM 1556 C CA . LEU A 1 199 ? 12.580 -9.598 -3.980 1.00 66.62 199 LEU A CA 1
ATOM 1557 C C . LEU A 1 199 ? 12.358 -10.288 -5.345 1.00 66.62 199 LEU A C 1
ATOM 1559 O O . LEU A 1 199 ? 13.348 -10.652 -5.987 1.00 66.62 199 LEU A O 1
ATOM 1563 N N . PRO A 1 200 ? 11.114 -10.468 -5.837 1.00 64.25 200 PRO A N 1
ATOM 1564 C CA . PRO A 1 200 ? 10.877 -11.123 -7.117 1.00 64.25 200 PRO A CA 1
ATOM 1565 C C . PRO A 1 200 ? 11.523 -10.376 -8.291 1.00 64.25 200 PRO A C 1
ATOM 1567 O O . PRO A 1 200 ? 11.999 -11.011 -9.226 1.00 64.25 200 PRO A O 1
ATOM 1570 N N . PHE A 1 201 ? 11.578 -9.041 -8.259 1.00 57.78 201 PHE A N 1
ATOM 1571 C CA . PHE A 1 201 ? 11.944 -8.243 -9.432 1.00 57.78 201 PHE A CA 1
ATOM 1572 C C . PHE A 1 201 ? 13.464 -8.205 -9.700 1.00 57.78 201 PHE A C 1
ATOM 1574 O O . PHE A 1 201 ? 13.856 -8.564 -10.808 1.00 57.78 201 PHE A O 1
ATOM 1581 N N . PRO A 1 202 ? 14.352 -7.891 -8.736 1.00 60.28 202 PRO A N 1
ATOM 1582 C CA . PRO A 1 202 ? 15.781 -8.184 -8.769 1.00 60.28 202 PRO A CA 1
ATOM 1583 C C . PRO A 1 202 ? 16.124 -9.626 -9.135 1.00 60.28 202 PRO A C 1
ATOM 1585 O O . PRO A 1 202 ? 17.071 -9.814 -9.888 1.00 60.28 202 PRO A O 1
ATOM 1588 N N . LEU A 1 203 ? 15.365 -10.636 -8.692 1.00 67.44 203 LEU A N 1
ATOM 1589 C CA . LEU A 1 203 ? 15.582 -12.021 -9.133 1.00 67.44 203 LEU A CA 1
ATOM 1590 C C . LEU A 1 203 ? 15.293 -12.205 -10.628 1.00 67.44 203 LEU A C 1
ATOM 1592 O O . LEU A 1 203 ? 16.091 -12.828 -11.324 1.00 67.44 203 LEU A O 1
ATOM 1596 N N . PHE A 1 204 ? 14.206 -11.630 -11.150 1.00 57.44 204 PHE A N 1
ATOM 1597 C CA . PHE A 1 204 ? 13.920 -11.650 -12.589 1.00 57.44 204 PHE A CA 1
ATOM 1598 C C . PHE A 1 204 ? 14.950 -10.856 -13.403 1.00 57.44 204 PHE A C 1
ATOM 1600 O O . PHE A 1 204 ? 15.347 -11.297 -14.480 1.00 57.44 204 PHE A O 1
ATOM 1607 N N . ILE A 1 205 ? 15.429 -9.723 -12.882 1.00 60.19 205 ILE A N 1
ATOM 1608 C CA . ILE A 1 205 ? 16.482 -8.913 -13.511 1.00 60.19 205 ILE A CA 1
ATOM 1609 C C . ILE A 1 205 ? 17.821 -9.660 -13.501 1.00 60.19 205 ILE A C 1
ATOM 1611 O O . ILE A 1 205 ? 18.490 -9.697 -14.528 1.00 60.19 205 ILE A O 1
ATOM 1615 N N . LEU A 1 206 ? 18.201 -10.299 -12.389 1.00 64.75 206 LEU A N 1
ATOM 1616 C CA . LEU A 1 206 ? 19.410 -11.125 -12.283 1.00 64.75 206 LEU A CA 1
ATOM 1617 C C . LEU A 1 206 ? 19.335 -12.355 -13.185 1.00 64.75 206 LEU A C 1
ATOM 1619 O O . LEU A 1 206 ? 20.320 -12.677 -13.840 1.00 64.75 206 LEU A O 1
ATOM 1623 N N . ALA A 1 207 ? 18.178 -13.013 -13.269 1.00 64.69 207 ALA A N 1
ATOM 1624 C CA . ALA A 1 207 ? 17.959 -14.121 -14.192 1.00 64.69 207 ALA A CA 1
ATOM 1625 C C . ALA A 1 207 ? 18.082 -13.657 -15.651 1.00 64.69 207 ALA A C 1
ATOM 1627 O O . ALA A 1 207 ? 18.794 -14.280 -16.435 1.00 64.69 207 ALA A O 1
ATOM 1628 N N . GLY A 1 208 ? 17.469 -12.524 -16.005 1.00 56.28 208 GLY A N 1
ATOM 1629 C CA . GLY A 1 208 ? 17.620 -11.911 -17.325 1.00 56.28 208 GLY A CA 1
ATOM 1630 C C . GLY A 1 208 ? 19.067 -11.514 -17.630 1.00 56.28 208 GLY A C 1
ATOM 1631 O O . GLY A 1 208 ? 19.563 -11.786 -18.720 1.00 56.28 208 GLY A O 1
ATOM 1632 N N . ALA A 1 209 ? 19.780 -10.942 -16.658 1.00 58.78 209 ALA A N 1
ATOM 1633 C CA . ALA A 1 209 ? 21.190 -10.595 -16.789 1.00 58.78 209 ALA A CA 1
ATOM 1634 C C . ALA A 1 209 ? 22.075 -11.843 -16.945 1.00 58.78 209 ALA A C 1
ATOM 1636 O O . ALA A 1 209 ? 22.943 -11.861 -17.808 1.00 58.78 209 ALA A O 1
ATOM 1637 N N . ALA A 1 210 ? 21.831 -12.912 -16.185 1.00 64.81 210 ALA A N 1
ATOM 1638 C CA . ALA A 1 210 ? 22.565 -14.170 -16.305 1.00 64.81 210 ALA A CA 1
ATOM 1639 C C . ALA A 1 210 ? 22.321 -14.859 -17.659 1.00 64.81 210 ALA A C 1
ATOM 1641 O O . ALA A 1 210 ? 23.247 -15.430 -18.230 1.00 64.81 210 ALA A O 1
ATOM 1642 N N . VAL A 1 211 ? 21.101 -14.767 -18.198 1.00 68.38 211 VAL A N 1
ATOM 1643 C CA . VAL A 1 211 ? 20.757 -15.270 -19.539 1.00 68.38 211 VAL A CA 1
ATOM 1644 C C . VAL A 1 211 ? 21.438 -14.440 -20.632 1.00 68.38 211 VAL A C 1
ATOM 1646 O O . VAL A 1 211 ? 21.914 -14.999 -21.615 1.00 68.38 211 VAL A O 1
ATOM 1649 N N . HIS A 1 212 ? 21.511 -13.116 -20.469 1.00 53.53 212 HIS A N 1
ATOM 1650 C CA . HIS A 1 212 ? 21.985 -12.214 -21.522 1.00 53.53 212 HIS A CA 1
ATOM 1651 C C . HIS A 1 212 ? 23.504 -11.950 -21.494 1.00 53.53 212 HIS A C 1
ATOM 1653 O O . HIS A 1 212 ? 24.096 -11.686 -22.541 1.00 53.53 212 HIS A O 1
ATOM 1659 N N . PHE A 1 213 ? 24.138 -12.011 -20.320 1.00 69.25 213 PHE A N 1
ATOM 1660 C CA . PHE A 1 213 ? 25.570 -11.745 -20.115 1.00 69.25 213 PHE A CA 1
ATOM 1661 C C . PHE A 1 213 ? 26.371 -12.991 -19.693 1.00 69.25 213 PHE A C 1
ATOM 1663 O O . PHE A 1 213 ? 27.599 -12.940 -19.654 1.00 69.25 213 PHE A O 1
ATOM 1670 N N . GLY A 1 214 ? 25.700 -14.117 -19.418 1.00 57.81 214 GLY A N 1
ATOM 1671 C CA . GLY A 1 214 ? 26.307 -15.331 -18.869 1.00 57.81 214 GLY A CA 1
ATOM 1672 C C . GLY A 1 214 ? 26.490 -15.261 -17.348 1.00 57.81 214 GLY A C 1
ATOM 1673 O O . GLY A 1 214 ? 26.715 -14.193 -16.777 1.00 57.81 214 GLY A O 1
ATOM 1674 N N . ALA A 1 215 ? 26.388 -16.407 -16.664 1.00 56.47 215 ALA A N 1
ATOM 1675 C CA . ALA A 1 215 ? 26.609 -16.476 -15.220 1.00 56.47 215 ALA A CA 1
ATOM 1676 C C . ALA A 1 215 ? 28.061 -16.083 -14.868 1.00 56.47 215 ALA A C 1
ATOM 1678 O O . ALA A 1 215 ? 28.987 -16.481 -15.586 1.00 56.47 215 ALA A O 1
ATOM 1679 N N . PRO A 1 216 ? 28.292 -15.335 -13.770 1.00 56.41 216 PRO A N 1
ATOM 1680 C CA . PRO A 1 216 ? 29.639 -14.964 -13.362 1.00 56.41 216 PRO A CA 1
ATOM 1681 C C . PRO A 1 216 ? 30.463 -16.233 -13.131 1.00 56.41 216 PRO A C 1
ATOM 1683 O O . PRO A 1 216 ? 30.094 -17.095 -12.331 1.00 56.41 216 PRO A O 1
ATOM 1686 N N . LYS A 1 217 ? 31.581 -16.371 -13.852 1.00 57.81 217 LYS A N 1
ATOM 1687 C CA . LYS A 1 217 ? 32.519 -17.476 -13.644 1.00 57.81 217 LYS A CA 1
ATOM 1688 C C . LYS A 1 217 ? 33.139 -17.309 -12.260 1.00 57.81 217 LYS A C 1
ATOM 1690 O O . LYS A 1 217 ? 34.043 -16.496 -12.085 1.00 57.81 217 LYS A O 1
ATOM 1695 N N . LEU A 1 218 ? 32.650 -18.077 -11.286 1.00 54.19 218 LEU A N 1
ATOM 1696 C CA . LEU A 1 218 ? 33.333 -18.280 -10.012 1.00 54.19 218 LEU A CA 1
ATOM 1697 C C . LEU A 1 218 ? 34.754 -18.747 -10.336 1.00 54.19 218 LEU A C 1
ATOM 1699 O O . LEU A 1 218 ? 34.946 -19.817 -10.914 1.00 54.19 218 LEU A O 1
ATOM 1703 N N . MET A 1 219 ? 35.734 -17.887 -10.060 1.00 50.78 219 MET A N 1
ATOM 1704 C CA . MET A 1 219 ? 37.141 -18.141 -10.348 1.00 50.78 219 MET A CA 1
ATOM 1705 C C . MET A 1 219 ? 37.567 -19.407 -9.600 1.00 50.78 219 MET A C 1
ATOM 1707 O O . MET A 1 219 ? 37.722 -19.399 -8.382 1.00 50.78 219 MET A O 1
ATOM 1711 N N . ALA A 1 220 ? 37.729 -20.508 -10.333 1.00 50.22 220 ALA A N 1
ATOM 1712 C CA . ALA A 1 220 ? 38.333 -21.716 -9.798 1.00 50.22 220 ALA A CA 1
ATOM 1713 C C . ALA A 1 220 ? 39.815 -21.436 -9.474 1.00 50.22 220 ALA A C 1
ATOM 1715 O O . ALA A 1 220 ? 40.477 -20.715 -10.229 1.00 50.22 220 ALA A O 1
ATOM 1716 N N . PRO A 1 221 ? 40.356 -21.979 -8.370 1.00 52.59 221 PRO A N 1
ATOM 1717 C CA . PRO A 1 221 ? 41.719 -21.691 -7.946 1.00 52.59 221 PRO A CA 1
ATOM 1718 C C . PRO A 1 221 ? 42.738 -22.178 -8.986 1.00 52.59 221 PRO A C 1
ATOM 1720 O O . PRO A 1 221 ? 42.708 -23.324 -9.437 1.00 52.59 221 PRO A O 1
ATOM 1723 N N . SER A 1 222 ? 43.640 -21.269 -9.364 1.00 46.59 222 SER A N 1
ATOM 1724 C CA . SER A 1 222 ? 44.694 -21.469 -10.360 1.00 46.59 222 SER A CA 1
ATOM 1725 C C . SER A 1 222 ? 45.622 -22.627 -9.971 1.00 46.59 222 SER A C 1
ATOM 1727 O O . SER A 1 222 ? 46.320 -22.565 -8.955 1.00 46.59 222 SER A O 1
ATOM 1729 N N . LYS A 1 223 ? 45.649 -23.693 -10.781 1.00 53.19 223 LYS A N 1
ATOM 1730 C CA . LYS A 1 223 ? 46.666 -24.747 -10.668 1.00 53.19 223 LYS A CA 1
ATOM 1731 C C . LYS A 1 223 ? 47.999 -24.191 -11.176 1.00 53.19 223 LYS A C 1
ATOM 1733 O O . LYS A 1 223 ? 48.151 -23.940 -12.368 1.00 53.19 223 LYS A O 1
ATOM 1738 N N . LYS A 1 224 ? 48.962 -24.013 -10.264 1.00 55.53 224 LYS A N 1
ATOM 1739 C CA . LYS A 1 224 ? 50.359 -23.685 -10.589 1.00 55.53 224 LYS A CA 1
ATOM 1740 C C . LYS A 1 224 ? 50.946 -24.742 -11.534 1.00 55.53 224 LYS A C 1
ATOM 1742 O O . LYS A 1 224 ? 50.830 -25.939 -11.279 1.00 55.53 224 LYS A O 1
ATOM 1747 N N . GLN A 1 225 ? 51.584 -24.280 -12.602 1.00 48.34 225 GLN A N 1
ATOM 1748 C CA . GLN A 1 225 ? 52.241 -25.096 -13.622 1.00 48.34 225 GLN A CA 1
ATOM 1749 C C . GLN A 1 225 ? 53.687 -25.406 -13.177 1.00 48.34 225 GLN A C 1
ATOM 1751 O O . GLN A 1 225 ? 54.359 -24.486 -12.703 1.00 48.34 225 GLN A O 1
ATOM 1756 N N . PRO A 1 226 ? 54.192 -26.652 -13.282 1.00 49.38 226 PRO A N 1
ATOM 1757 C CA . PRO A 1 226 ? 55.562 -26.962 -12.894 1.00 49.38 226 PRO A CA 1
ATOM 1758 C C . PRO A 1 226 ? 56.542 -26.531 -13.989 1.00 49.38 226 PRO A C 1
ATOM 1760 O O . PRO A 1 226 ? 56.385 -26.868 -15.162 1.00 49.38 226 PRO A O 1
ATOM 1763 N N . THR A 1 227 ? 57.570 -25.795 -13.581 1.00 55.56 227 THR A N 1
ATOM 1764 C CA . THR A 1 227 ? 58.729 -25.412 -14.388 1.00 55.56 227 THR A CA 1
ATOM 1765 C C . THR A 1 227 ? 59.514 -26.652 -14.816 1.00 55.56 227 THR A C 1
ATOM 1767 O O . THR A 1 227 ? 60.079 -27.335 -13.962 1.00 55.56 227 THR A O 1
ATOM 1770 N N . GLN A 1 228 ? 59.600 -26.929 -16.119 1.00 51.69 228 GLN A N 1
ATOM 1771 C CA . GLN A 1 228 ? 60.592 -27.859 -16.661 1.00 51.69 228 GLN A CA 1
ATOM 1772 C C . GLN A 1 228 ? 61.801 -27.069 -17.161 1.00 51.69 228 GLN A C 1
ATOM 1774 O O . GLN A 1 228 ? 61.738 -26.344 -18.149 1.00 51.69 228 GLN A O 1
ATOM 1779 N N . ASN A 1 229 ? 62.892 -27.202 -16.414 1.00 53.66 229 ASN A N 1
ATOM 1780 C CA . ASN A 1 229 ? 64.238 -26.804 -16.788 1.00 53.66 229 ASN A CA 1
ATOM 1781 C C . ASN A 1 229 ? 64.971 -28.073 -17.233 1.00 53.66 229 ASN A C 1
ATOM 1783 O O . ASN A 1 229 ? 65.030 -29.018 -16.452 1.00 53.66 229 ASN A O 1
ATOM 1787 N N . THR A 1 230 ? 65.509 -28.111 -18.449 1.00 52.84 230 THR A N 1
ATOM 1788 C CA . THR A 1 230 ? 66.676 -28.942 -18.795 1.00 52.84 230 THR A CA 1
ATOM 1789 C C . THR A 1 230 ? 67.293 -28.430 -20.099 1.00 52.84 230 THR A C 1
ATOM 1791 O O . THR A 1 230 ? 66.688 -28.489 -21.166 1.00 52.84 230 THR A O 1
ATOM 1794 N N . ARG A 1 231 ? 68.510 -27.894 -19.974 1.00 51.09 231 ARG A N 1
ATOM 1795 C CA . ARG A 1 231 ? 69.508 -27.768 -21.045 1.00 51.09 231 ARG A CA 1
ATOM 1796 C C . ARG A 1 231 ? 70.267 -29.094 -21.178 1.00 51.09 231 ARG A C 1
ATOM 1798 O O . ARG A 1 231 ? 70.481 -29.732 -20.145 1.00 51.09 231 ARG A O 1
ATOM 1805 N N . PRO A 1 232 ? 70.761 -29.449 -22.369 1.00 63.56 232 PRO A N 1
ATOM 1806 C CA . PRO A 1 232 ? 72.098 -30.007 -22.516 1.00 63.56 232 PRO A CA 1
ATOM 1807 C C . PRO A 1 232 ? 73.168 -28.900 -22.495 1.00 63.56 232 PRO A C 1
ATOM 1809 O O . PRO A 1 232 ? 72.908 -27.795 -23.033 1.00 63.56 232 PRO A O 1
#

Foldseek 3Di:
DDPVVVLVVPFDDQQCLLVVVEDPVLVVVLVVVLVVVLVVCLVPDLVVLVVVLLVLLQADAPLNLLVLQLVVQLVVLVVCCVPPNVVSNVSNVVSVVQVVVCSGRVDDPCSNVVSNVNRHHPVSSVVSSVSSCVSSVVPDDDPVVVVVVVVVVVVVVVVVVDDDDDDDPDPCCPPPNNVSVCCSVDPPCCVVVSCVSNVVPVVVVVVVCCVVVNDPPPDDDDDDDDDDDDDD

Sequence (232 aa):
MNPIQHLQDKLPATNTRVEQSSPRRVNDAIRAATERSVRRYADASKEEITRRIDELDREWDIERTLEMNAATLACTGAVLALTVNRRFAWISAVVTGFLFQHALQGWCPPVPMFRKRGVRTAREINQEKTALRILRGDFQPTSDASEAFRQARCLCLIVMCALPSVASACMVCDTELGHQVQRGVFDGNFTQTAVAVLLPFPLFILAGAAVHFGAPKLMAPSKKQPTQNTRP

Solvent-accessible surface area (backbone atoms only — not comparable to full-atom values): 13599 Å² total; per-residue (Å²): 134,63,73,68,59,61,50,59,75,74,36,61,57,86,86,45,17,48,62,75,65,38,61,65,72,50,57,52,51,52,51,53,49,46,54,53,53,55,60,69,49,69,86,52,54,60,68,58,47,48,51,51,45,57,51,59,49,65,54,70,25,46,65,63,53,48,51,55,53,39,50,51,50,25,52,51,16,45,51,38,21,75,74,74,42,64,74,31,39,53,49,21,54,53,41,50,50,43,50,53,46,22,75,59,57,35,49,45,89,62,51,63,56,44,40,70,72,64,46,40,46,62,57,58,53,48,51,48,44,49,55,46,39,54,73,63,52,74,77,63,91,61,79,55,61,70,50,50,54,53,50,49,54,55,48,51,62,53,51,76,75,61,78,82,81,98,80,71,80,67,83,52,51,86,34,76,67,24,51,52,52,45,43,57,72,63,41,98,53,47,66,61,53,48,46,66,70,46,51,63,55,62,50,53,49,50,51,50,46,33,72,75,72,50,70,83,76,76,78,71,84,81,79,84,78,85,86,86,83,83,82,134

Mean predicted aligned error: 14.45 Å

Nearest PDB structures (foldseek):
  1ujw-assembly1_B  TM=3.913E-01  e=5.502E+00  Escherichia coli

Secondary structure (DSSP, 8-state):
--HHHHHHHHS--TTTHHHHTS-HHHHHHHHHHHHHHHHHTTT--HHHHHHHHHHHTTPPPHHHHHHHHHHHHHHHHHHHHHHT-GGGHHHHHHHHHHHHHHHHHS--TTHHHHHHTTPPPHHHHHHHHHHHHHHHTTTS--THHHHHHHHHHHHHHHHTTS---S-SS-TTTTSHHHHHHHHHHS-TTHHHHHHHHHTHHHHHHHHHHHHHH------PPP-PPPP-----

pLDDT: mean 76.88, std 16.27, range [45.78, 97.56]

Radius of gyration: 26.87 Å; Cα contacts (8 Å, |Δi|>4): 144; chains: 1; bounding box: 93×67×49 Å